Protein AF-A0A8H3FBT4-F1 (afdb_monomer)

Organism: NCBI:txid1940652

Sequence (248 aa):
MAAPALRNEEIRKLEQTCQRLVQLTTALQTLQISLIQSDPLPSWSSFQSQIKIVSQHIESLSNTLNSSNELLSRLAVFPLPGFPGRAQEGLLGQLLRKKVEPGVEDWIQEGLNAGNSMARLRSNDADVTGENLENLWDWAAGALQDELRRYLPTFGGNYTLEERKIGIQNVVTGLQRTLPDTMADSSDEDDESDDDEMKDDSRPKTVSKAAASTTKQESLQPSLPINAQLRYMVSGMFLPTVATGSSR

Solvent-accessible surface area (backbone atoms only — not comparable to full-atom values): 16292 Å² total; per-residue (Å²): 133,83,74,79,81,74,50,73,66,57,50,51,53,50,52,51,50,51,53,43,52,51,52,40,50,53,49,51,50,51,51,50,47,49,59,74,72,33,85,68,73,64,55,68,69,60,51,52,51,51,49,50,53,45,50,52,37,51,52,52,41,51,54,51,47,64,78,39,39,74,58,58,74,69,57,81,88,75,84,58,94,87,52,66,59,87,84,42,45,71,58,48,55,60,72,69,51,82,75,74,58,68,74,57,50,53,51,50,51,50,50,50,50,52,50,50,54,50,49,62,61,42,68,80,51,85,81,73,47,72,68,58,50,51,53,48,51,55,49,49,54,51,54,49,51,53,51,42,65,70,45,51,82,48,64,90,49,100,58,54,78,66,47,59,73,77,36,71,90,77,64,83,76,88,73,83,76,80,77,80,81,87,79,74,80,92,80,81,82,88,84,90,80,89,82,89,84,91,79,90,82,91,84,86,85,77,92,82,81,84,85,86,79,93,73,85,84,75,80,81,66,75,94,60,61,66,70,58,56,56,44,30,75,75,65,77,55,87,75,83,79,80,81,79,81,77,90,126

pLDDT: mean 72.54, std 21.03, range [26.53, 96.12]

Mean predicted aligned error: 18.94 Å

Foldseek 3Di:
DDDDPDDPVLVVLVVVLVVLVVQLVVLVVVLVCQQVVDVVRDDPVVNVVSVVSNVVSVVVSVVSCVVCVVVVVPDDDDDDPPDPCVVCVVVVCVVPDPDDDVVVVVVVVVVVVVVVVVVVVCVVVVPDDVVNVVVVVVVVVVVVVVVCVVCVVVVVDPDDPVCVVVPVVPDPPPDDDPDPPPPPDPDDDDDDDDDDDDDDDDDDDDDDDDDDDDDDDDDPDPPDDVVQVVCCVVPVDRDDPDDPDDDD

Radius of gyration: 32.22 Å; Cα contacts (8 Å, |Δi|>4): 45; chains: 1; bounding box: 77×83×87 Å

Secondary structure (DSSP, 8-state):
-PPP---HHHHHHHHHHHHHHHHHHHHHHHHHHHHHH-SS---HHHHHHHHHHHHHHHHHHHHHHHHHHHHHHH------TTS-TTTSHHHHHHHT--SPPHHHHHHHHHHHHHHHHHHHHHTT-TT--HHHHHHHHHHHHHHHHHHHHHHTTTTT-SS-HHHHHH-GGG-------------S--------------------------------------SS-HHHHHHHHHH-------------

Nearest PDB structures (foldseek):
  4h63-assembly1_H  TM=7.983E-01  e=4.994E-07  Schizosaccharomyces pombe 972h-
  5n9j-assembly1_U  TM=7.780E-01  e=6.252E-06  Schizosaccharomyces pombe
  5oqm-assembly1_b  TM=7.151E-01  e=4.559E-06  Saccharomyces cerevisiae S288C
  4v1o-assembly1_U  TM=5.915E-01  e=1.557E-06  Saccharomyces cerevisiae
  7uio-assembly1_Bh  TM=6.343E-01  e=5.173E-06  Saccharomyces cerevisiae S288C

Structure (mmCIF, N/CA/C/O backbone):
data_AF-A0A8H3FBT4-F1
#
_entry.id   AF-A0A8H3FBT4-F1
#
loop_
_atom_site.group_PDB
_atom_site.id
_atom_site.type_symbol
_atom_site.label_atom_id
_atom_site.label_alt_id
_atom_site.label_comp_id
_atom_site.label_asym_id
_atom_site.label_entity_id
_atom_site.label_seq_id
_atom_site.pdbx_PDB_ins_code
_atom_site.Cartn_x
_atom_site.Cartn_y
_atom_site.Cartn_z
_atom_site.occupancy
_atom_site.B_iso_or_equiv
_atom_site.auth_seq_id
_atom_site.auth_comp_id
_atom_site.auth_asym_id
_atom_site.auth_atom_id
_atom_site.pdbx_PDB_model_num
ATOM 1 N N . MET A 1 1 ? -14.872 -4.545 32.356 1.00 37.94 1 MET A N 1
ATOM 2 C CA . MET A 1 1 ? -13.796 -5.472 31.944 1.00 37.94 1 MET A CA 1
ATOM 3 C C . MET A 1 1 ? -12.619 -4.611 31.528 1.00 37.94 1 MET A C 1
ATOM 5 O O . MET A 1 1 ? -12.784 -3.796 30.632 1.00 37.94 1 MET A O 1
ATOM 9 N N . ALA A 1 2 ? -11.511 -4.665 32.267 1.00 39.28 2 ALA A N 1
ATOM 10 C CA . ALA A 1 2 ? -10.331 -3.854 31.978 1.00 39.28 2 ALA A CA 1
ATOM 11 C C . ALA A 1 2 ? -9.663 -4.382 30.702 1.00 39.28 2 ALA A C 1
ATOM 13 O O . ALA A 1 2 ? -9.447 -5.588 30.588 1.00 39.28 2 ALA A O 1
ATOM 14 N N . ALA A 1 3 ? -9.378 -3.501 29.740 1.00 54.59 3 ALA A N 1
ATOM 15 C CA . ALA A 1 3 ? -8.552 -3.866 28.596 1.00 54.59 3 ALA A CA 1
ATOM 16 C C . ALA A 1 3 ? -7.194 -4.385 29.097 1.00 54.59 3 ALA A C 1
ATOM 18 O O . ALA A 1 3 ? -6.670 -3.836 30.072 1.00 54.59 3 ALA A O 1
ATOM 19 N N . PRO A 1 4 ? -6.609 -5.415 28.459 1.00 57.00 4 PRO A N 1
ATOM 20 C CA . PRO A 1 4 ? -5.218 -5.755 28.717 1.00 57.00 4 PRO A CA 1
ATOM 21 C C . PRO A 1 4 ? -4.383 -4.498 28.465 1.00 57.00 4 PRO A C 1
ATOM 23 O O . PRO A 1 4 ? -4.529 -3.859 27.423 1.00 57.00 4 PRO A O 1
ATOM 26 N N . ALA A 1 5 ? -3.569 -4.102 29.445 1.00 66.12 5 ALA A N 1
ATOM 27 C CA . ALA A 1 5 ? -2.696 -2.945 29.310 1.00 66.12 5 ALA A CA 1
ATOM 28 C C . ALA A 1 5 ? -1.804 -3.164 28.080 1.00 66.12 5 ALA A C 1
ATOM 30 O O . ALA A 1 5 ? -0.975 -4.076 28.072 1.00 66.12 5 ALA A O 1
ATOM 31 N N . LEU A 1 6 ? -2.028 -2.377 27.023 1.00 75.25 6 LEU A N 1
ATOM 32 C CA . LEU A 1 6 ? -1.215 -2.442 25.815 1.00 75.25 6 LEU A CA 1
ATOM 33 C C . LEU A 1 6 ? 0.244 -2.209 26.196 1.00 75.25 6 LEU A C 1
ATOM 35 O O . LEU A 1 6 ? 0.565 -1.285 26.950 1.00 75.25 6 LEU A O 1
ATOM 39 N N . ARG A 1 7 ? 1.140 -3.041 25.670 1.00 85.12 7 ARG A N 1
ATOM 40 C CA . ARG A 1 7 ? 2.577 -2.839 25.881 1.00 85.12 7 ARG A CA 1
ATOM 41 C C . ARG A 1 7 ? 3.014 -1.569 25.147 1.00 85.12 7 ARG A C 1
ATOM 43 O O . ARG A 1 7 ? 2.482 -1.245 24.089 1.00 85.12 7 ARG A O 1
ATOM 50 N N . ASN A 1 8 ? 4.036 -0.880 25.656 1.00 86.88 8 ASN A N 1
ATOM 51 C CA . ASN A 1 8 ? 4.560 0.342 25.024 1.00 86.88 8 ASN A CA 1
ATOM 52 C C . ASN A 1 8 ? 4.934 0.144 23.542 1.00 86.88 8 ASN A C 1
ATOM 54 O O . ASN A 1 8 ? 4.746 1.041 22.726 1.00 86.88 8 ASN A O 1
ATOM 58 N N . GLU A 1 9 ? 5.424 -1.039 23.170 1.00 87.06 9 GLU A N 1
ATOM 59 C CA . GLU A 1 9 ? 5.725 -1.384 21.775 1.00 87.06 9 GLU A CA 1
ATOM 60 C C . GLU A 1 9 ? 4.472 -1.483 20.898 1.00 87.06 9 GLU A C 1
ATOM 62 O O . GLU A 1 9 ? 4.484 -1.060 19.746 1.00 87.06 9 GLU A O 1
ATOM 67 N N . GLU A 1 10 ? 3.378 -2.009 21.446 1.00 88.38 10 GLU A N 1
ATOM 68 C CA . GLU A 1 10 ? 2.098 -2.147 20.749 1.00 88.38 10 GLU A CA 1
ATOM 69 C C . GLU A 1 10 ? 1.484 -0.766 20.480 1.00 88.38 10 GLU A C 1
ATOM 71 O O . GLU A 1 10 ? 0.992 -0.505 19.383 1.00 88.38 10 GLU A O 1
ATOM 76 N N . ILE A 1 11 ? 1.615 0.152 21.442 1.00 90.19 11 ILE A N 1
ATOM 77 C CA . ILE A 1 11 ? 1.212 1.557 21.291 1.00 90.19 11 ILE A CA 1
ATOM 78 C C . ILE A 1 11 ? 2.038 2.243 20.196 1.00 90.19 11 ILE A C 1
ATOM 80 O O . ILE A 1 11 ? 1.475 2.927 19.345 1.00 90.19 11 ILE A O 1
ATOM 84 N N . ARG A 1 12 ? 3.360 2.023 20.162 1.00 91.00 12 ARG A N 1
ATOM 85 C CA . ARG A 1 12 ? 4.228 2.579 19.107 1.00 91.00 12 ARG A CA 1
ATOM 86 C C . ARG A 1 12 ? 3.845 2.079 17.717 1.00 91.00 12 ARG A C 1
ATOM 88 O O . ARG A 1 12 ? 3.820 2.875 16.784 1.00 91.00 12 ARG A O 1
ATOM 95 N N . LYS A 1 13 ? 3.528 0.788 17.573 1.00 90.88 13 LYS A N 1
ATOM 96 C CA . LYS A 1 13 ? 3.062 0.222 16.296 1.00 90.88 13 LYS A CA 1
ATOM 97 C C . LYS A 1 13 ? 1.740 0.855 15.854 1.00 90.88 13 LYS A C 1
ATOM 99 O O . LYS A 1 13 ? 1.605 1.207 14.687 1.00 90.88 13 LYS A O 1
ATOM 104 N N . LEU A 1 14 ? 0.793 1.049 16.775 1.00 89.81 14 LEU A N 1
ATOM 105 C CA . LEU A 1 14 ? -0.472 1.718 16.463 1.00 89.81 14 LEU A CA 1
ATOM 106 C C . LEU A 1 14 ? -0.244 3.173 16.029 1.00 89.81 14 LEU A C 1
ATOM 108 O O . LEU A 1 14 ? -0.735 3.584 14.982 1.00 89.81 14 LEU A O 1
ATOM 112 N N . GLU A 1 15 ? 0.568 3.923 16.770 1.00 92.31 15 GLU A N 1
ATOM 113 C CA . GLU A 1 15 ? 0.919 5.304 16.425 1.00 92.31 15 GLU A CA 1
ATOM 114 C C . GLU A 1 15 ? 1.593 5.390 15.047 1.00 92.31 15 GLU A C 1
ATOM 116 O O . GLU A 1 15 ? 1.250 6.239 14.226 1.00 92.31 15 GLU A O 1
ATOM 121 N N . GLN A 1 16 ? 2.478 4.443 14.729 1.00 93.75 16 GLN A N 1
ATOM 122 C CA . GLN A 1 16 ? 3.085 4.338 13.405 1.00 93.75 16 GLN A CA 1
ATOM 123 C C . GLN A 1 16 ? 2.031 4.131 12.303 1.00 93.75 16 GLN A C 1
ATOM 125 O O . GLN A 1 16 ? 2.127 4.759 11.246 1.00 93.75 16 GLN A O 1
ATOM 130 N N . THR A 1 17 ? 1.015 3.288 12.524 1.00 92.50 17 THR A N 1
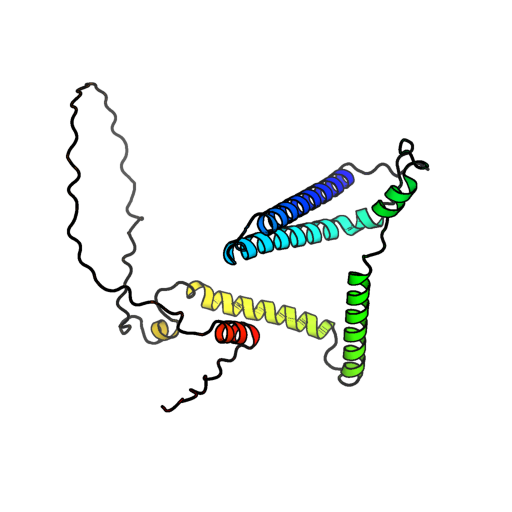ATOM 131 C CA . THR A 1 17 ? -0.084 3.124 11.552 1.00 92.50 17 THR A CA 1
ATOM 132 C C . THR A 1 17 ? -0.910 4.403 11.402 1.00 92.50 17 THR A C 1
ATOM 134 O O . THR A 1 17 ? -1.193 4.803 10.271 1.00 92.50 17 THR A O 1
ATOM 137 N N . CYS A 1 18 ? -1.208 5.103 12.503 1.00 92.31 18 CYS A N 1
ATOM 138 C CA . CYS A 1 18 ? -1.902 6.391 12.481 1.00 92.31 18 CYS A CA 1
ATOM 139 C C . CYS A 1 18 ? -1.128 7.430 11.662 1.00 92.31 18 CYS A C 1
ATOM 141 O O . CYS A 1 18 ? -1.697 8.069 10.779 1.00 92.31 18 CYS A O 1
ATOM 143 N N . GLN A 1 19 ? 0.181 7.552 11.883 1.00 94.69 19 GLN A N 1
ATOM 144 C CA . GLN A 1 19 ? 1.031 8.486 11.140 1.00 94.69 19 GLN A CA 1
ATOM 145 C C . GLN A 1 19 ? 1.046 8.194 9.635 1.00 94.69 19 GLN A C 1
ATOM 147 O O . GLN A 1 19 ? 0.997 9.125 8.830 1.00 94.69 19 GLN A O 1
ATOM 152 N N . ARG A 1 20 ? 1.069 6.917 9.230 1.00 93.94 20 ARG A N 1
ATOM 153 C CA . ARG A 1 20 ? 0.983 6.539 7.808 1.00 93.94 20 ARG A CA 1
ATOM 154 C C . ARG A 1 20 ? -0.383 6.859 7.201 1.00 93.94 20 ARG A C 1
ATOM 156 O O . ARG A 1 20 ? -0.434 7.352 6.076 1.00 93.94 20 ARG A O 1
ATOM 163 N N . LEU A 1 21 ? -1.470 6.652 7.943 1.00 94.38 21 LEU A N 1
ATOM 164 C CA . LEU A 1 21 ? -2.825 7.006 7.505 1.00 94.38 21 LEU A CA 1
ATOM 165 C C . LEU A 1 21 ? -2.974 8.525 7.328 1.00 94.38 21 LEU A C 1
ATOM 167 O O . LEU A 1 21 ? -3.522 8.981 6.322 1.00 94.38 21 LEU A O 1
ATOM 171 N N . VAL A 1 22 ? -2.420 9.315 8.251 1.00 95.94 22 VAL A N 1
ATOM 172 C CA . VAL A 1 22 ? -2.383 10.781 8.135 1.00 95.94 22 VAL A CA 1
ATOM 173 C C . VAL A 1 22 ? -1.612 11.207 6.884 1.00 95.94 22 VAL A C 1
ATOM 175 O O . VAL A 1 22 ? -2.121 12.013 6.113 1.00 95.94 22 VAL A O 1
ATOM 178 N N . GLN A 1 23 ? -0.437 10.626 6.624 1.00 94.25 23 GLN A N 1
ATOM 179 C CA . GLN A 1 23 ? 0.349 10.925 5.417 1.00 94.25 23 GLN A CA 1
ATOM 180 C C . GLN A 1 23 ? -0.424 10.625 4.125 1.00 94.25 23 GLN A C 1
ATOM 182 O O . GLN A 1 23 ? -0.467 11.470 3.231 1.00 94.25 23 GLN A O 1
ATOM 187 N N . LEU A 1 24 ? -1.082 9.463 4.045 1.00 95.44 24 LEU A N 1
ATOM 188 C CA . LEU A 1 24 ? -1.942 9.105 2.914 1.00 95.44 24 LEU A CA 1
ATOM 189 C C . LEU A 1 24 ? -3.077 10.124 2.735 1.00 95.44 24 LEU A C 1
ATOM 191 O O . LEU A 1 24 ? -3.337 10.578 1.623 1.00 95.44 24 LEU A O 1
ATOM 195 N N . THR A 1 25 ? -3.732 10.504 3.831 1.00 95.88 25 THR A N 1
ATOM 196 C CA . THR A 1 25 ? -4.845 11.462 3.804 1.00 95.88 25 THR A CA 1
ATOM 197 C C . THR A 1 25 ? -4.386 12.817 3.275 1.00 95.88 25 THR A C 1
ATOM 199 O O . THR A 1 25 ? -5.024 13.371 2.383 1.00 95.88 25 THR A O 1
ATOM 202 N N . THR A 1 26 ? -3.246 13.322 3.747 1.00 95.25 26 THR A N 1
ATOM 203 C CA . THR A 1 26 ? -2.662 14.580 3.258 1.00 95.25 26 THR A CA 1
ATOM 204 C C . THR A 1 26 ? -2.277 14.500 1.776 1.00 95.25 26 THR A C 1
ATOM 206 O O . THR A 1 26 ? -2.495 15.455 1.026 1.00 95.25 26 THR A O 1
ATOM 209 N N . ALA A 1 27 ? -1.742 13.362 1.320 1.00 94.06 27 ALA A N 1
ATOM 210 C CA . ALA A 1 27 ? -1.422 13.147 -0.092 1.00 94.06 27 ALA A CA 1
ATOM 211 C C . ALA A 1 27 ? -2.686 13.146 -0.974 1.00 94.06 27 ALA A C 1
ATOM 213 O O . ALA A 1 27 ? -2.712 13.804 -2.014 1.00 94.06 27 ALA A O 1
ATOM 214 N N . LEU A 1 28 ? -3.761 12.485 -0.532 1.00 94.88 28 LEU A N 1
ATOM 215 C CA . LEU A 1 28 ? -5.057 12.489 -1.221 1.00 94.88 28 LEU A CA 1
ATOM 216 C C . LEU A 1 28 ? -5.706 13.875 -1.238 1.00 94.88 28 LEU A C 1
ATOM 218 O O . LEU A 1 28 ? -6.245 14.279 -2.265 1.00 94.88 28 LEU A O 1
ATOM 222 N N . GLN A 1 29 ? -5.623 14.623 -0.138 1.00 94.38 29 GLN A N 1
ATOM 223 C CA . GLN A 1 29 ? -6.105 16.004 -0.085 1.00 94.38 29 GLN A CA 1
ATOM 224 C C . GLN A 1 29 ? -5.347 16.888 -1.072 1.00 94.38 29 GLN A C 1
ATOM 226 O O . GLN A 1 29 ? -5.959 17.672 -1.787 1.00 94.38 29 GLN A O 1
ATOM 231 N N . THR A 1 30 ? -4.027 16.731 -1.164 1.00 91.62 30 THR A N 1
ATOM 232 C CA . THR A 1 30 ? -3.207 17.492 -2.114 1.00 91.62 30 THR A CA 1
ATOM 233 C C . THR A 1 30 ? -3.583 17.155 -3.559 1.00 91.62 30 THR A C 1
ATOM 235 O O . THR A 1 30 ? -3.747 18.063 -4.372 1.00 91.62 30 THR A O 1
ATOM 238 N N . LEU A 1 31 ? -3.807 15.871 -3.864 1.00 90.44 31 LEU A N 1
ATOM 239 C CA . LEU A 1 31 ? -4.302 15.424 -5.169 1.00 90.44 31 LEU A CA 1
ATOM 240 C C . LEU A 1 31 ? -5.680 16.017 -5.492 1.00 90.44 31 LEU A C 1
ATOM 242 O O . LEU A 1 31 ? -5.903 16.528 -6.588 1.00 90.44 31 LEU A O 1
ATOM 246 N N . GLN A 1 32 ? -6.596 15.984 -4.526 1.00 92.62 32 GLN A N 1
ATOM 247 C CA . GLN A 1 32 ? -7.935 16.546 -4.670 1.00 92.62 32 GLN A CA 1
ATOM 248 C C . GLN A 1 32 ? -7.881 18.056 -4.922 1.00 92.62 32 GLN A C 1
ATOM 250 O O . GLN A 1 32 ? -8.538 18.552 -5.835 1.00 92.62 32 GLN A O 1
ATOM 255 N N . ILE A 1 33 ? -7.083 18.784 -4.139 1.00 90.81 33 ILE A N 1
ATOM 256 C CA . ILE A 1 33 ? -6.878 20.226 -4.293 1.00 90.81 33 ILE A CA 1
ATOM 257 C C . ILE A 1 33 ? -6.302 20.519 -5.680 1.00 90.81 33 ILE A C 1
ATOM 259 O O . ILE A 1 33 ? -6.839 21.369 -6.386 1.00 90.81 33 ILE A O 1
ATOM 263 N N . SER A 1 34 ? -5.281 19.770 -6.110 1.00 86.69 34 SER A N 1
ATOM 264 C CA . SER A 1 34 ? -4.693 19.911 -7.444 1.00 86.69 34 SER A CA 1
ATOM 265 C C . SER A 1 34 ? -5.724 19.692 -8.548 1.00 86.69 34 SER A C 1
ATOM 267 O O . SER A 1 34 ? -5.644 20.371 -9.564 1.00 86.69 34 SER A O 1
ATOM 269 N N . LEU A 1 35 ? -6.674 18.770 -8.376 1.00 88.94 35 LEU A N 1
ATOM 270 C CA . LEU A 1 35 ? -7.705 18.476 -9.372 1.00 88.94 35 LEU A CA 1
ATOM 271 C C . LEU A 1 35 ? -8.817 19.534 -9.410 1.00 88.94 35 LEU A C 1
ATOM 273 O O . LEU A 1 35 ? -9.304 19.862 -10.484 1.00 88.94 35 LEU A O 1
ATOM 277 N N . ILE A 1 36 ? -9.221 20.060 -8.251 1.00 88.56 36 ILE A N 1
ATOM 278 C CA . ILE A 1 36 ? -10.310 21.044 -8.145 1.00 88.56 36 ILE A CA 1
ATOM 279 C C . ILE A 1 36 ? -9.836 22.451 -8.526 1.00 88.56 36 ILE A C 1
ATOM 281 O O . ILE A 1 36 ? -10.607 23.226 -9.085 1.00 88.56 36 ILE A O 1
ATOM 285 N N . GLN A 1 37 ? -8.591 22.805 -8.198 1.00 85.12 37 GLN A N 1
ATOM 286 C CA . GLN A 1 37 ? -8.071 24.163 -8.392 1.00 85.12 37 GLN A CA 1
ATOM 287 C C . GLN A 1 37 ? -7.459 24.406 -9.774 1.00 85.12 37 GLN A C 1
ATOM 289 O O . GLN A 1 37 ? -7.253 25.564 -10.134 1.00 85.12 37 GLN A O 1
ATOM 294 N N . SER A 1 38 ? -7.132 23.359 -10.534 1.00 78.06 38 SER A N 1
ATOM 295 C CA . SER A 1 38 ? -6.549 23.530 -11.866 1.00 78.06 38 SER A CA 1
ATOM 296 C C . SER A 1 38 ? -7.638 23.604 -12.938 1.00 78.06 38 SER A C 1
ATOM 298 O O . SER A 1 38 ? -8.300 22.619 -13.257 1.00 78.06 38 SER A O 1
ATOM 300 N N . ASP A 1 39 ? -7.806 24.804 -13.495 1.00 73.75 39 ASP A N 1
ATOM 301 C CA . ASP A 1 39 ? -8.521 25.047 -14.747 1.00 73.75 39 ASP A CA 1
ATOM 302 C C . ASP A 1 39 ? -7.560 25.757 -15.723 1.00 73.75 39 ASP A C 1
ATOM 304 O O . ASP A 1 39 ? -7.216 26.922 -15.493 1.00 73.75 39 ASP A O 1
ATOM 308 N N . PRO A 1 40 ? -7.034 25.085 -16.767 1.00 79.31 40 PRO A N 1
ATOM 309 C CA . PRO A 1 40 ? -7.350 23.729 -17.224 1.00 79.31 40 PRO A CA 1
ATOM 310 C C . PRO A 1 40 ? -6.744 22.628 -16.336 1.00 79.31 40 PRO A C 1
ATOM 312 O O . PRO A 1 40 ? -5.889 22.901 -15.494 1.00 79.31 40 PRO A O 1
ATOM 315 N N . LEU A 1 41 ? -7.162 21.376 -16.577 1.00 81.00 41 LEU A N 1
ATOM 316 C CA 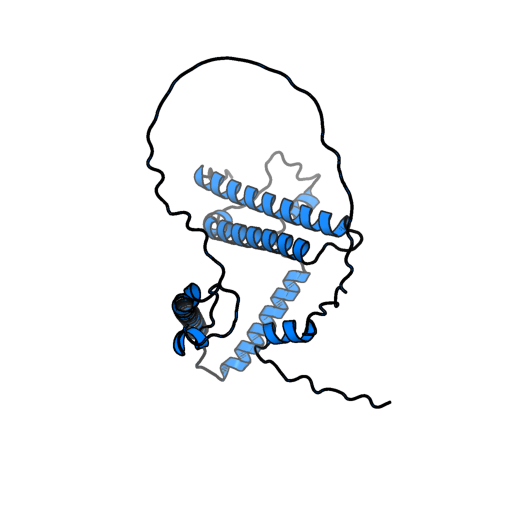. LEU A 1 41 ? -6.656 20.168 -15.907 1.00 81.00 41 LEU A CA 1
ATOM 317 C C . LEU A 1 41 ? -5.121 20.178 -15.751 1.00 81.00 41 LEU A C 1
ATOM 319 O O . LEU A 1 41 ? -4.409 20.660 -16.642 1.00 81.00 41 LEU A O 1
ATOM 323 N N . PRO A 1 42 ? -4.588 19.599 -14.658 1.00 81.12 42 PRO A N 1
ATOM 324 C CA . PRO A 1 42 ? -3.163 19.651 -14.383 1.00 81.12 42 PRO A CA 1
ATOM 325 C C . PRO A 1 42 ? -2.397 18.865 -15.450 1.00 81.12 42 PRO A C 1
ATOM 327 O O . PRO A 1 42 ? -2.916 17.931 -16.067 1.00 81.12 42 PRO A O 1
ATOM 330 N N . SER A 1 43 ? -1.129 19.220 -15.665 1.00 86.19 43 SER A N 1
ATOM 331 C CA . SER A 1 43 ? -0.287 18.482 -16.605 1.00 86.19 43 SER A CA 1
ATOM 332 C C . SER A 1 43 ? -0.202 17.003 -16.209 1.00 86.19 43 SER A C 1
ATOM 334 O O . SER A 1 43 ? -0.087 16.657 -15.030 1.00 86.19 43 SER A O 1
ATOM 336 N N . TRP A 1 44 ? -0.228 16.116 -17.209 1.00 88.88 44 TRP A N 1
ATOM 337 C CA . TRP A 1 44 ? -0.194 14.666 -16.992 1.00 88.88 44 TRP A CA 1
ATOM 338 C C . TRP A 1 44 ? 0.990 14.222 -16.120 1.00 88.88 44 TRP A C 1
ATOM 340 O O . TRP A 1 44 ? 0.839 13.371 -15.248 1.00 88.88 44 TRP A O 1
ATOM 350 N N . SER A 1 45 ? 2.159 14.842 -16.296 1.00 90.56 45 SER A N 1
ATOM 351 C CA . SER A 1 45 ? 3.350 14.559 -15.491 1.00 90.56 45 SER A CA 1
ATOM 352 C C . SER A 1 45 ? 3.163 14.899 -14.010 1.00 90.56 45 SER A C 1
ATOM 354 O O . SER A 1 45 ? 3.593 14.130 -13.149 1.00 90.56 45 SER A O 1
ATOM 356 N N . SER A 1 46 ? 2.496 16.016 -13.701 1.00 87.94 46 SER A N 1
ATOM 357 C CA . SER A 1 46 ? 2.180 16.406 -12.323 1.00 87.94 46 SER A CA 1
ATOM 358 C C . SER A 1 46 ? 1.211 15.410 -11.686 1.00 87.94 46 SER A C 1
ATOM 360 O O . SER A 1 46 ? 1.467 14.906 -10.594 1.00 87.94 46 SER A O 1
ATOM 362 N N . PHE A 1 47 ? 0.151 15.041 -12.408 1.00 89.38 47 PHE A N 1
ATOM 363 C CA . PHE A 1 47 ? -0.830 14.059 -11.948 1.00 89.38 47 PHE A CA 1
ATOM 364 C C . PHE A 1 47 ? -0.208 12.675 -11.709 1.00 89.38 47 PHE A C 1
ATOM 366 O O . PHE A 1 47 ? -0.396 12.078 -10.649 1.00 89.38 47 PHE A O 1
ATOM 373 N N . GLN A 1 48 ? 0.606 12.193 -12.651 1.00 92.38 48 GLN A N 1
ATOM 374 C CA . GLN A 1 48 ? 1.322 10.925 -12.522 1.00 92.38 48 GLN A CA 1
ATOM 375 C C . GLN A 1 48 ? 2.271 10.927 -11.316 1.00 92.38 48 GLN A C 1
ATOM 377 O O . GLN A 1 48 ? 2.349 9.931 -10.596 1.00 92.38 48 GLN A O 1
ATOM 382 N N . SER A 1 49 ? 2.977 12.036 -11.076 1.00 92.38 49 SER A N 1
ATOM 383 C CA . SER A 1 49 ? 3.844 12.189 -9.903 1.00 92.38 49 SER A CA 1
ATOM 384 C C . SER A 1 49 ? 3.046 12.088 -8.599 1.00 92.38 49 SER A C 1
ATOM 386 O O . SER A 1 49 ? 3.405 11.314 -7.711 1.00 92.38 49 SER A O 1
ATOM 388 N N . GLN A 1 50 ? 1.911 12.789 -8.509 1.00 91.56 50 GLN A N 1
ATOM 389 C CA . GLN A 1 50 ? 1.042 12.753 -7.330 1.00 91.56 50 GLN A CA 1
ATOM 390 C C . GLN A 1 50 ? 0.443 11.355 -7.093 1.00 91.56 50 GLN A C 1
ATOM 392 O O . GLN A 1 50 ? 0.466 10.868 -5.963 1.00 91.56 50 GLN A O 1
ATOM 397 N N . ILE A 1 51 ? -0.008 10.653 -8.140 1.00 93.38 51 ILE A N 1
ATOM 398 C CA . ILE A 1 51 ? -0.470 9.256 -8.025 1.00 93.38 51 ILE A CA 1
ATOM 399 C C . ILE A 1 51 ? 0.654 8.339 -7.553 1.00 93.38 51 ILE A C 1
ATOM 401 O O . ILE A 1 51 ? 0.428 7.481 -6.703 1.00 93.38 51 ILE A O 1
ATOM 405 N N . LYS A 1 52 ? 1.868 8.507 -8.084 1.00 94.44 52 LYS A N 1
ATOM 406 C CA . LYS A 1 52 ? 3.016 7.695 -7.673 1.00 94.44 52 LYS A CA 1
ATOM 407 C C . LYS A 1 52 ? 3.290 7.853 -6.177 1.00 94.44 52 LYS A C 1
ATOM 409 O O . LYS A 1 52 ? 3.520 6.853 -5.502 1.00 94.44 52 LYS A O 1
ATOM 414 N N . ILE A 1 53 ? 3.203 9.077 -5.656 1.00 93.94 53 ILE A N 1
ATOM 415 C CA . ILE A 1 53 ? 3.334 9.361 -4.220 1.00 93.94 53 ILE A CA 1
ATOM 416 C C . ILE A 1 53 ? 2.221 8.660 -3.427 1.00 93.94 53 ILE A C 1
ATOM 418 O O . ILE A 1 53 ? 2.502 7.974 -2.445 1.00 93.94 53 ILE A O 1
ATOM 422 N N . VAL A 1 54 ? 0.963 8.758 -3.870 1.00 94.38 54 VAL A N 1
ATOM 423 C CA . VAL A 1 54 ? -0.162 8.055 -3.224 1.00 94.38 54 VAL A CA 1
ATOM 424 C C . VAL A 1 54 ? 0.061 6.540 -3.220 1.00 94.38 54 VAL A C 1
ATOM 426 O O . VAL A 1 54 ? -0.100 5.905 -2.181 1.00 94.38 54 VAL A O 1
ATOM 429 N N . SER A 1 55 ? 0.501 5.961 -4.339 1.00 95.25 55 SER A N 1
ATOM 430 C CA . SER A 1 55 ? 0.810 4.532 -4.446 1.00 95.25 55 SER A CA 1
ATOM 431 C C . SER A 1 55 ? 1.895 4.104 -3.457 1.00 95.25 55 SER A C 1
ATOM 433 O O . SER A 1 55 ? 1.746 3.077 -2.802 1.00 95.25 55 SER A O 1
ATOM 435 N N . GLN A 1 56 ? 2.954 4.902 -3.294 1.00 95.62 56 GLN A N 1
ATOM 436 C CA . GLN A 1 56 ? 4.012 4.640 -2.312 1.00 95.62 56 GLN A CA 1
ATOM 437 C C . GLN A 1 56 ? 3.485 4.694 -0.872 1.00 95.62 56 GLN A C 1
ATOM 439 O O . GLN A 1 56 ? 3.873 3.878 -0.035 1.00 95.62 56 GLN A O 1
ATOM 444 N N . HIS A 1 57 ? 2.577 5.627 -0.566 1.00 94.88 57 HIS A N 1
ATOM 445 C CA . HIS A 1 57 ? 1.935 5.685 0.748 1.00 94.88 57 HIS A CA 1
ATOM 446 C C . HIS A 1 57 ? 1.016 4.485 1.002 1.00 94.88 57 HIS A C 1
ATOM 448 O O . HIS A 1 57 ? 1.034 3.955 2.113 1.00 94.88 57 HIS A O 1
ATOM 454 N N . ILE A 1 58 ? 0.263 4.025 -0.003 1.00 96.12 58 ILE A N 1
ATOM 455 C CA . ILE A 1 58 ? -0.564 2.810 0.091 1.00 96.12 58 ILE A CA 1
ATOM 456 C C . ILE A 1 58 ? 0.316 1.582 0.328 1.00 96.12 58 ILE A C 1
ATOM 458 O O . ILE A 1 58 ? 0.030 0.793 1.225 1.00 96.12 58 ILE A O 1
ATOM 462 N N . GLU A 1 59 ? 1.405 1.436 -0.426 1.00 95.75 59 GLU A N 1
ATOM 463 C CA . GLU A 1 59 ? 2.352 0.331 -0.263 1.00 95.75 59 GLU A CA 1
ATOM 464 C C . GLU A 1 59 ? 2.984 0.345 1.136 1.00 95.75 59 GLU A C 1
ATOM 466 O O . GLU A 1 59 ? 2.988 -0.665 1.842 1.00 95.75 59 GLU A O 1
ATOM 471 N N . SER A 1 60 ? 3.442 1.516 1.591 1.00 94.81 60 SER A N 1
ATOM 472 C CA . SER A 1 60 ? 3.992 1.681 2.936 1.00 94.81 60 SER A CA 1
ATOM 473 C C . SER A 1 60 ? 2.970 1.340 4.024 1.00 94.81 60 SER A C 1
ATOM 475 O O . SER A 1 60 ? 3.319 0.656 4.986 1.00 94.81 60 SER A O 1
ATOM 477 N N . LEU A 1 61 ? 1.715 1.775 3.869 1.00 95.31 61 LEU A N 1
ATOM 478 C CA . LEU A 1 61 ? 0.629 1.469 4.799 1.00 95.31 61 LEU A CA 1
ATOM 479 C C . LEU A 1 61 ? 0.291 -0.028 4.802 1.00 95.31 61 LEU A C 1
ATOM 481 O O . LEU A 1 61 ? 0.109 -0.607 5.868 1.00 95.31 61 LEU A O 1
ATOM 485 N N . SER A 1 62 ? 0.247 -0.669 3.635 1.00 95.44 62 SER A N 1
ATOM 486 C CA . SER A 1 62 ? 0.029 -2.114 3.518 1.00 95.44 62 SER A CA 1
ATOM 487 C C . SER A 1 62 ? 1.113 -2.891 4.269 1.00 95.44 62 SER A C 1
ATOM 489 O O . SER A 1 62 ? 0.814 -3.748 5.100 1.00 95.44 62 SER A O 1
ATOM 491 N N . ASN A 1 63 ? 2.380 -2.512 4.084 1.00 94.81 63 ASN A N 1
ATOM 492 C CA . ASN A 1 63 ? 3.507 -3.140 4.772 1.00 94.81 63 ASN A CA 1
ATOM 493 C C . ASN A 1 63 ? 3.445 -2.951 6.299 1.00 94.81 63 ASN A C 1
ATOM 495 O O . ASN A 1 63 ? 3.709 -3.899 7.047 1.00 94.81 63 ASN A O 1
ATOM 499 N N . THR A 1 64 ? 3.065 -1.765 6.793 1.00 93.75 64 THR A N 1
ATOM 500 C CA . THR A 1 64 ? 2.930 -1.532 8.243 1.00 93.75 64 THR A CA 1
ATOM 501 C C . THR A 1 64 ? 1.715 -2.237 8.845 1.00 93.75 64 THR A C 1
ATOM 503 O O . THR A 1 64 ? 1.815 -2.767 9.955 1.00 93.75 64 THR A O 1
ATOM 506 N N . LEU A 1 65 ? 0.590 -2.303 8.127 1.00 92.88 65 LEU A N 1
ATOM 507 C CA . LEU A 1 65 ? -0.597 -3.054 8.547 1.00 92.88 65 LEU A CA 1
ATOM 508 C C . LEU A 1 65 ? -0.318 -4.558 8.589 1.00 92.88 65 LEU A C 1
ATOM 510 O O . LEU A 1 65 ? -0.639 -5.201 9.585 1.00 92.88 65 LEU A O 1
ATOM 514 N N . ASN A 1 66 ? 0.358 -5.107 7.579 1.00 94.25 66 ASN A N 1
ATOM 515 C CA . ASN A 1 66 ? 0.766 -6.513 7.572 1.00 94.25 66 ASN A CA 1
ATOM 516 C C . ASN A 1 66 ? 1.727 -6.823 8.728 1.00 94.25 66 ASN A C 1
ATOM 518 O O . ASN A 1 66 ? 1.531 -7.797 9.451 1.00 94.25 66 ASN A O 1
ATOM 522 N N . SER A 1 67 ? 2.691 -5.937 8.994 1.00 91.81 67 SER A N 1
ATOM 523 C CA . SER A 1 67 ? 3.629 -6.078 10.121 1.00 91.81 67 SER A CA 1
ATOM 524 C C . SER A 1 67 ? 2.963 -5.979 11.505 1.00 91.81 67 SER A C 1
ATOM 526 O O . SER A 1 67 ? 3.537 -6.408 12.509 1.00 91.81 67 SER A O 1
ATOM 528 N N . SER A 1 68 ? 1.772 -5.375 11.592 1.00 90.38 68 SER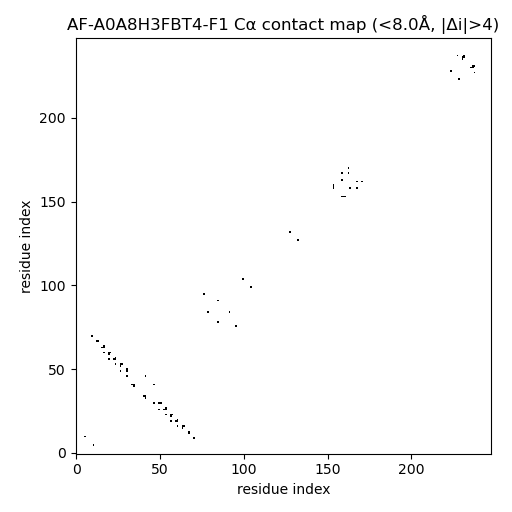 A N 1
ATOM 529 C CA . SER A 1 68 ? 1.007 -5.190 12.834 1.00 90.38 68 SER A CA 1
ATOM 530 C C . SER A 1 68 ? -0.280 -6.023 12.891 1.00 90.38 68 SER A C 1
ATOM 532 O O . SER A 1 68 ? -1.041 -5.899 13.851 1.00 90.38 68 SER A O 1
ATOM 534 N N . ASN A 1 69 ? -0.505 -6.917 11.923 1.00 91.81 69 ASN A N 1
ATOM 535 C CA . ASN A 1 69 ? -1.750 -7.672 11.774 1.00 91.81 69 ASN A CA 1
ATOM 536 C C . ASN A 1 69 ? -2.108 -8.499 13.023 1.00 91.81 69 ASN A C 1
ATOM 538 O O . ASN A 1 69 ? -3.251 -8.478 13.479 1.00 91.81 69 ASN A O 1
ATOM 542 N N . GLU A 1 70 ? -1.123 -9.159 13.637 1.00 89.81 70 GLU A N 1
ATOM 543 C CA . GLU A 1 70 ? -1.313 -9.939 14.869 1.00 89.81 70 GLU A CA 1
ATOM 544 C C . GLU A 1 70 ? -1.849 -9.074 16.027 1.00 89.81 70 GLU A C 1
ATOM 546 O O . GLU A 1 70 ? -2.745 -9.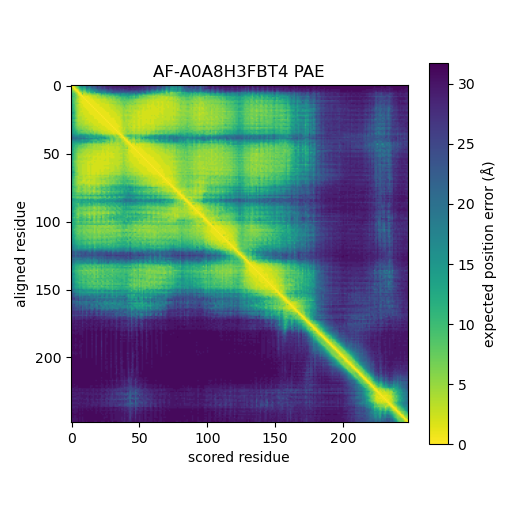468 16.772 1.00 89.81 70 GLU A O 1
ATOM 551 N N . LEU A 1 71 ? -1.342 -7.846 16.155 1.00 89.69 71 LEU A N 1
ATOM 552 C CA . LEU A 1 71 ? -1.800 -6.896 17.166 1.00 89.69 71 LEU A CA 1
ATOM 553 C C . LEU A 1 71 ? -3.219 -6.418 16.852 1.00 89.69 71 LEU A C 1
ATOM 555 O O . LEU A 1 71 ? -4.077 -6.422 17.737 1.00 89.69 71 LEU A O 1
ATOM 559 N N . LEU A 1 72 ? -3.462 -6.009 15.604 1.00 87.31 72 LEU A N 1
ATOM 560 C CA . LEU A 1 72 ? -4.734 -5.430 15.169 1.00 87.31 72 LEU A CA 1
ATOM 561 C C . LEU A 1 72 ? -5.883 -6.445 15.215 1.00 87.31 72 LEU A C 1
ATOM 563 O O . LEU A 1 72 ? -7.005 -6.076 15.555 1.00 87.31 72 LEU A O 1
ATOM 567 N N . SER A 1 73 ? -5.610 -7.719 14.932 1.00 88.25 73 SER A N 1
ATOM 568 C CA . SER A 1 73 ? -6.601 -8.800 15.017 1.00 88.25 73 SER A CA 1
ATOM 569 C C . SER A 1 73 ? -7.001 -9.127 16.459 1.00 88.25 73 SER A C 1
ATOM 571 O O . SER A 1 73 ? -8.167 -9.431 16.717 1.00 88.25 73 SER A O 1
ATOM 573 N N . ARG A 1 74 ? -6.075 -9.005 17.420 1.00 89.12 74 ARG A N 1
ATOM 574 C CA . ARG A 1 74 ? -6.358 -9.190 18.855 1.00 89.12 74 ARG A CA 1
ATOM 575 C C . ARG A 1 74 ? -7.071 -7.989 19.484 1.00 89.12 74 ARG A C 1
ATOM 577 O O . ARG A 1 74 ? -7.744 -8.134 20.506 1.00 89.12 74 ARG A O 1
ATOM 584 N N . LEU A 1 75 ? -6.893 -6.794 18.925 1.00 85.94 75 LEU A N 1
ATOM 585 C CA . LEU A 1 75 ? -7.402 -5.557 19.505 1.00 85.94 75 LEU A CA 1
ATOM 586 C C . LEU A 1 75 ? -8.913 -5.401 19.261 1.00 85.94 75 LEU A C 1
ATOM 588 O O . LEU A 1 75 ? -9.373 -5.184 18.142 1.00 85.94 75 LEU A O 1
ATOM 592 N N . ALA A 1 76 ? -9.699 -5.448 20.335 1.00 83.81 76 ALA A N 1
ATOM 593 C CA . ALA A 1 76 ? -11.106 -5.068 20.301 1.00 83.81 76 ALA A CA 1
ATOM 594 C C . ALA A 1 76 ? -11.249 -3.564 20.574 1.00 83.81 76 ALA A C 1
ATOM 596 O O . ALA A 1 76 ? -10.824 -3.075 21.620 1.00 83.81 76 ALA A O 1
ATOM 597 N N . VAL A 1 77 ? -11.863 -2.834 19.643 1.00 84.38 77 VAL A N 1
ATOM 598 C CA . VAL A 1 77 ? -12.113 -1.392 19.778 1.00 84.38 77 VAL A CA 1
ATOM 599 C C . VAL A 1 77 ? -13.487 -1.171 20.408 1.00 84.38 77 VAL A C 1
ATOM 601 O O . VAL A 1 77 ? -14.490 -1.678 19.909 1.00 84.38 77 VAL A O 1
ATOM 604 N N . PHE A 1 78 ? -13.532 -0.401 21.493 1.00 83.50 78 PHE A N 1
ATOM 605 C CA . PHE A 1 78 ? -14.757 0.028 22.167 1.00 83.50 78 PHE A CA 1
ATOM 606 C C . PHE A 1 78 ? -14.660 1.521 22.523 1.00 83.50 78 PHE A C 1
ATOM 608 O O . PHE A 1 78 ? -13.555 2.021 22.755 1.00 83.50 78 PHE A O 1
ATOM 615 N N . PRO A 1 79 ? -15.786 2.259 22.553 1.00 86.50 79 PRO A N 1
ATOM 616 C CA . PRO A 1 79 ? -15.775 3.665 22.939 1.00 86.50 79 PRO A CA 1
ATOM 617 C C . PRO A 1 79 ? -15.357 3.830 24.405 1.00 86.50 79 PRO A C 1
ATOM 619 O O . PRO A 1 79 ? -15.656 2.993 25.259 1.00 86.50 79 PRO A O 1
ATOM 622 N N . LEU A 1 80 ? -14.683 4.940 24.708 1.00 86.06 80 LEU A N 1
ATOM 623 C CA . LEU A 1 80 ? -14.307 5.286 26.077 1.00 86.06 80 LEU A CA 1
ATOM 624 C C . LEU A 1 80 ? -15.555 5.565 26.940 1.00 86.06 80 LEU A C 1
ATOM 626 O O . LEU A 1 80 ? -16.545 6.080 26.418 1.00 86.06 80 LEU A O 1
ATOM 630 N N . PRO A 1 81 ? -15.505 5.341 28.268 1.00 83.19 81 PRO A N 1
ATOM 631 C CA . PRO A 1 81 ? -16.630 5.627 29.168 1.00 83.19 81 PRO A CA 1
ATOM 632 C C . PRO A 1 81 ? -17.093 7.094 29.176 1.00 83.19 81 PRO A C 1
ATOM 634 O O . PRO A 1 81 ? -18.226 7.373 29.548 1.00 83.19 81 PRO A O 1
ATOM 637 N N . GLY A 1 82 ? -16.224 8.031 28.780 1.00 85.94 82 GLY A N 1
ATOM 638 C CA . GLY A 1 82 ? -16.546 9.457 28.652 1.00 85.94 82 GLY A CA 1
ATOM 639 C C . GLY A 1 82 ? -17.139 9.864 27.298 1.00 85.94 82 GLY A C 1
ATOM 640 O O . GLY A 1 82 ? -17.438 11.039 27.101 1.00 85.94 82 GLY A O 1
ATOM 641 N N . PHE A 1 83 ? -17.287 8.936 26.349 1.00 84.56 83 PHE A N 1
ATOM 642 C CA . PHE A 1 83 ? -17.872 9.230 25.042 1.00 84.56 83 PHE A CA 1
ATOM 643 C C . PHE A 1 83 ? -19.403 9.388 25.157 1.00 84.56 83 PHE A C 1
ATOM 645 O O . PHE A 1 83 ? -20.045 8.551 25.800 1.00 84.56 83 PHE A O 1
ATOM 652 N N . PRO A 1 84 ? -20.029 10.410 24.534 1.00 85.00 84 PRO A N 1
ATOM 653 C CA . PRO A 1 84 ? -21.473 10.647 24.612 1.00 85.00 84 PRO A CA 1
ATOM 654 C C . PRO A 1 84 ? -22.267 9.628 23.770 1.00 85.00 84 PRO A C 1
ATOM 656 O O . PRO A 1 84 ? -22.841 9.951 22.729 1.00 85.00 84 PRO A O 1
ATOM 659 N N . GLY A 1 85 ? -22.329 8.381 24.246 1.00 76.75 85 GLY A N 1
ATOM 660 C CA . GLY A 1 85 ? -22.857 7.236 23.498 1.00 76.75 85 GLY A CA 1
ATOM 661 C C . GLY A 1 85 ? -24.308 7.384 23.033 1.00 76.75 85 GLY A C 1
ATOM 662 O O . GLY A 1 85 ? -24.625 6.941 21.940 1.00 76.75 85 GLY A O 1
ATOM 663 N N . ARG A 1 86 ? -25.175 8.058 23.806 1.00 76.50 86 ARG A N 1
ATOM 664 C CA . ARG A 1 86 ? -26.586 8.274 23.423 1.00 76.50 86 ARG A CA 1
ATOM 665 C C . ARG A 1 86 ? -26.810 9.428 22.445 1.00 76.50 86 ARG A C 1
ATOM 667 O O . ARG A 1 86 ? -27.811 9.428 21.744 1.00 76.50 86 ARG A O 1
ATOM 674 N N . ALA A 1 87 ? -25.925 10.424 22.420 1.00 82.75 87 ALA A N 1
ATOM 675 C CA . ALA A 1 87 ? -26.087 11.590 21.547 1.00 82.75 87 ALA A CA 1
ATOM 676 C C . ALA A 1 87 ? -25.489 11.353 20.153 1.00 82.75 87 ALA A C 1
ATOM 678 O O . ALA A 1 87 ? -25.951 11.928 19.173 1.00 82.75 87 ALA A O 1
ATOM 679 N N . GLN A 1 88 ? -24.454 10.513 20.070 1.00 84.75 88 GLN A N 1
ATOM 680 C CA . GLN A 1 88 ? -23.665 10.293 18.856 1.00 84.75 88 GLN A CA 1
ATOM 681 C C . GLN A 1 88 ? -23.608 8.812 18.453 1.00 84.75 88 GLN A C 1
ATOM 683 O O . GLN A 1 88 ? -22.649 8.373 17.821 1.00 84.75 88 GLN A O 1
ATOM 688 N N . GLU A 1 89 ? -24.643 8.037 18.785 1.00 84.44 89 GLU A N 1
ATOM 689 C CA . GLU A 1 89 ? -24.718 6.609 18.445 1.00 84.44 89 GLU A CA 1
ATOM 690 C C . GLU A 1 89 ? -24.599 6.372 16.931 1.00 84.44 89 GLU A C 1
ATOM 692 O O . GLU A 1 89 ? -23.854 5.497 16.493 1.00 84.44 89 GLU A O 1
ATOM 697 N N . GLY A 1 90 ? -25.255 7.209 16.118 1.00 83.56 90 GLY A N 1
ATOM 698 C CA . GLY A 1 90 ? -25.184 7.116 14.657 1.00 83.56 90 GLY A CA 1
ATOM 699 C C . GLY A 1 90 ? -23.770 7.330 14.103 1.00 83.56 90 GLY A C 1
ATOM 700 O O . GLY A 1 90 ? -23.336 6.589 13.224 1.00 83.56 90 GLY A O 1
ATOM 701 N N . LEU A 1 91 ? -23.022 8.292 14.656 1.00 86.94 91 LEU A N 1
ATOM 702 C CA . LEU A 1 91 ? -21.626 8.542 14.282 1.00 86.94 91 LEU A CA 1
ATOM 703 C C . LEU A 1 91 ? -20.723 7.379 14.708 1.00 86.94 91 LEU A C 1
ATOM 705 O O . LEU A 1 91 ? -19.866 6.947 13.942 1.00 86.94 91 LEU A O 1
ATOM 709 N N . LEU A 1 92 ? -20.937 6.841 15.911 1.00 85.75 92 LEU A N 1
ATOM 710 C CA . LEU A 1 92 ? -20.194 5.685 16.410 1.00 85.75 92 LEU A CA 1
ATOM 711 C C . LEU A 1 92 ? -20.400 4.459 15.512 1.00 85.75 92 LEU A C 1
ATOM 713 O O . LEU A 1 92 ? -19.435 3.770 15.178 1.00 85.75 92 LEU A O 1
ATOM 717 N N . GLY A 1 93 ? -21.643 4.225 15.088 1.00 85.00 93 GLY A N 1
ATOM 718 C CA . GLY A 1 93 ? -21.986 3.163 14.149 1.00 85.00 93 GLY A CA 1
ATOM 719 C C . GLY A 1 93 ? -21.284 3.318 12.801 1.00 85.00 93 GLY A C 1
ATOM 720 O O . GLY A 1 93 ? -20.868 2.316 12.229 1.00 85.00 93 GLY A O 1
ATOM 721 N N . GLN A 1 94 ? -21.099 4.550 12.316 1.00 85.44 94 GLN A N 1
ATOM 722 C CA . GLN A 1 94 ? -20.354 4.825 11.083 1.00 85.44 94 GLN A CA 1
ATOM 723 C C . GLN A 1 94 ? -18.840 4.644 11.258 1.00 85.44 94 GLN A C 1
ATOM 725 O O . GLN A 1 94 ? -18.214 3.997 10.425 1.00 85.44 94 GLN A O 1
ATOM 730 N N . LEU A 1 95 ? -18.252 5.156 12.344 1.00 84.88 95 LEU A N 1
ATOM 731 C CA . LEU A 1 95 ? -16.804 5.088 12.592 1.00 84.88 95 LEU A CA 1
ATOM 732 C C . LEU A 1 95 ? -16.307 3.668 12.882 1.00 84.88 95 LEU A C 1
ATOM 734 O O . LEU A 1 95 ? -15.227 3.287 12.441 1.00 84.88 95 LEU A O 1
ATOM 738 N N . LEU A 1 96 ? -17.080 2.881 13.635 1.00 85.19 96 LEU A N 1
ATOM 739 C CA . LEU A 1 96 ? -16.726 1.500 13.983 1.00 85.19 96 LEU A CA 1
ATOM 740 C C . LEU A 1 96 ? -17.254 0.475 12.973 1.00 85.19 96 LEU A C 1
ATOM 742 O O . LEU A 1 96 ? -17.124 -0.736 13.188 1.00 85.19 96 LEU A O 1
ATOM 746 N N . ARG A 1 97 ? -17.854 0.927 11.867 1.00 86.62 97 ARG A N 1
ATOM 747 C CA . ARG A 1 97 ? -18.325 0.036 10.812 1.00 86.62 97 ARG A CA 1
ATOM 748 C C . ARG A 1 97 ? -17.131 -0.674 10.175 1.00 86.62 97 ARG A C 1
ATOM 750 O O . ARG A 1 97 ? -16.295 -0.061 9.531 1.00 86.62 97 ARG A O 1
ATOM 757 N N . LYS A 1 98 ? -17.113 -2.004 10.284 1.00 85.50 98 LYS A N 1
ATOM 758 C CA . LYS A 1 98 ? -16.147 -2.873 9.584 1.00 85.50 98 LYS A CA 1
ATOM 759 C C . LYS A 1 98 ? -16.624 -3.330 8.205 1.00 85.50 98 LYS A C 1
ATOM 761 O O . LYS A 1 98 ? -15.873 -3.958 7.469 1.00 85.50 98 LYS A O 1
ATOM 766 N N . LYS A 1 99 ? -17.894 -3.079 7.873 1.00 86.12 99 LYS A N 1
ATOM 767 C CA . LYS A 1 99 ? -18.471 -3.484 6.592 1.00 86.12 99 LYS A CA 1
ATOM 768 C C . LYS A 1 99 ? -17.954 -2.564 5.495 1.00 86.12 99 LYS A C 1
ATOM 770 O O . LYS A 1 99 ? -18.237 -1.367 5.541 1.00 86.12 99 LYS A O 1
ATOM 775 N N . VAL A 1 100 ? -17.280 -3.167 4.524 1.00 84.69 100 VAL A N 1
ATOM 776 C CA . VAL A 1 100 ? -16.756 -2.542 3.310 1.00 84.69 100 VAL A CA 1
ATOM 777 C C . VAL A 1 100 ? -17.859 -1.763 2.568 1.00 84.69 100 VAL A C 1
ATOM 779 O O . VAL A 1 100 ? -19.062 -2.001 2.754 1.00 84.69 100 VAL A O 1
ATOM 782 N N . GLU A 1 101 ? -17.454 -0.773 1.776 1.00 87.31 101 GLU A N 1
ATOM 783 C CA . GLU A 1 101 ? -18.356 -0.017 0.906 1.00 87.31 101 GLU A CA 1
ATOM 784 C C . GLU A 1 101 ? -19.033 -0.937 -0.125 1.00 87.31 101 GLU A C 1
ATOM 786 O O . GLU A 1 101 ? -18.384 -1.847 -0.647 1.00 87.31 101 GLU A O 1
ATOM 791 N N . PRO A 1 102 ? -20.320 -0.711 -0.452 1.00 85.44 102 PRO A N 1
ATOM 792 C CA . PRO A 1 102 ? -21.078 -1.606 -1.323 1.00 85.44 102 PRO A CA 1
ATOM 793 C C . PRO A 1 102 ? -20.453 -1.748 -2.717 1.00 85.44 102 PRO A C 1
ATOM 795 O O . PRO A 1 102 ? -20.387 -2.856 -3.224 1.00 85.44 102 PRO A O 1
ATOM 798 N N . GLY A 1 103 ? -19.899 -0.676 -3.297 1.00 88.88 103 GLY A N 1
ATOM 799 C CA . GLY A 1 103 ? -19.243 -0.768 -4.609 1.00 88.88 103 GLY A CA 1
ATOM 800 C C . GLY A 1 103 ? -17.979 -1.636 -4.611 1.00 88.88 103 GLY A C 1
ATOM 801 O O . GLY A 1 103 ? -17.673 -2.279 -5.608 1.00 88.88 103 GLY A O 1
ATOM 802 N N . VAL A 1 104 ? -17.257 -1.697 -3.488 1.00 90.88 104 VAL A N 1
ATOM 803 C CA . VAL A 1 104 ? -16.089 -2.580 -3.351 1.00 90.88 104 VAL A CA 1
ATOM 804 C C . VAL A 1 104 ? -16.538 -4.022 -3.109 1.00 90.88 104 VAL A C 1
ATOM 806 O O . VAL A 1 104 ? -15.904 -4.939 -3.616 1.00 90.88 104 VAL A O 1
ATOM 809 N N . GLU A 1 105 ? -17.645 -4.236 -2.391 1.00 90.94 105 GLU A N 1
ATOM 810 C CA . GLU A 1 105 ? -18.250 -5.567 -2.251 1.00 90.94 105 GLU A CA 1
ATOM 811 C C . GLU A 1 105 ? -18.661 -6.133 -3.615 1.00 90.94 105 GLU A C 1
ATOM 813 O O . GLU A 1 105 ? -18.320 -7.272 -3.918 1.00 90.94 105 GLU A O 1
ATOM 818 N N . ASP A 1 106 ? -19.305 -5.334 -4.467 1.00 94.81 106 ASP A N 1
ATOM 819 C CA . ASP A 1 106 ? -19.691 -5.760 -5.817 1.00 94.81 106 ASP A CA 1
ATOM 820 C C . ASP A 1 106 ? -18.465 -6.191 -6.642 1.00 94.81 106 ASP A C 1
ATOM 822 O O . ASP A 1 106 ? -18.486 -7.244 -7.280 1.00 94.81 106 ASP A O 1
ATOM 826 N N . TRP A 1 107 ? -17.360 -5.438 -6.566 1.00 93.38 107 TRP A N 1
ATOM 827 C CA . TRP A 1 107 ? -16.097 -5.801 -7.222 1.00 93.38 107 TRP A CA 1
ATOM 828 C C . TRP A 1 107 ? -15.454 -7.060 -6.637 1.00 93.38 107 TRP A C 1
ATOM 830 O O . TRP A 1 107 ? -14.882 -7.859 -7.379 1.00 93.38 107 TRP A O 1
ATOM 840 N N . ILE A 1 108 ? -15.552 -7.272 -5.322 1.00 94.19 108 ILE A N 1
ATOM 841 C CA . ILE A 1 108 ? -15.091 -8.510 -4.682 1.00 94.19 108 ILE A CA 1
ATOM 842 C C . ILE A 1 108 ? -15.922 -9.692 -5.187 1.00 94.19 108 ILE A C 1
ATOM 844 O O . ILE A 1 108 ? -15.354 -10.712 -5.574 1.00 94.19 108 ILE A O 1
ATOM 848 N N . GLN A 1 109 ? -17.248 -9.560 -5.236 1.00 93.06 109 GLN A N 1
ATOM 849 C CA . GLN A 1 109 ? -18.139 -10.605 -5.742 1.00 93.06 109 GLN A CA 1
ATOM 850 C C . GLN A 1 109 ? -17.876 -10.903 -7.223 1.00 93.06 109 GLN A C 1
ATOM 852 O O . GLN A 1 109 ? -17.806 -12.069 -7.616 1.00 93.06 109 GLN A O 1
ATOM 857 N N . GLU A 1 110 ? -17.673 -9.874 -8.045 1.00 93.75 110 GLU A N 1
ATOM 858 C CA . GLU A 1 110 ? -17.288 -10.032 -9.448 1.00 93.75 110 GLU A CA 1
ATOM 859 C C . GLU A 1 110 ? -15.939 -10.751 -9.584 1.00 93.75 110 GLU A C 1
ATOM 861 O O . GLU A 1 110 ? -15.834 -11.719 -10.339 1.00 93.75 110 GLU A O 1
ATOM 866 N N . GLY A 1 111 ? -14.938 -10.362 -8.788 1.00 91.62 111 GLY A N 1
ATOM 867 C CA . GLY A 1 111 ? -13.632 -11.019 -8.742 1.00 91.62 111 GLY A CA 1
ATOM 868 C C . GLY A 1 111 ? -13.714 -12.488 -8.317 1.00 91.62 111 GLY A C 1
ATOM 869 O O . GLY A 1 111 ? -13.085 -13.348 -8.935 1.00 91.62 111 GLY A O 1
ATOM 870 N N . LEU A 1 112 ? -14.540 -12.808 -7.318 1.00 90.56 112 LEU A N 1
ATOM 871 C CA . LEU A 1 112 ? -14.786 -14.185 -6.882 1.00 90.56 112 LEU A CA 1
ATOM 872 C C . LEU A 1 112 ? -15.504 -15.003 -7.961 1.00 90.56 112 LEU A C 1
ATOM 874 O O . LEU A 1 112 ? -15.150 -16.158 -8.196 1.00 90.56 112 LEU A O 1
ATOM 878 N N . ASN A 1 113 ? -16.480 -14.421 -8.658 1.00 91.25 113 ASN A N 1
ATOM 879 C CA . ASN A 1 113 ? -17.186 -15.084 -9.755 1.00 91.25 113 ASN A CA 1
ATOM 880 C C . ASN A 1 113 ? -16.267 -15.322 -10.966 1.00 91.25 113 ASN A C 1
ATOM 882 O O . ASN A 1 113 ? -16.291 -16.407 -11.559 1.00 91.25 113 ASN A O 1
ATOM 886 N N . ALA A 1 114 ? -15.412 -14.355 -11.303 1.00 89.44 114 ALA A N 1
ATOM 887 C CA . ALA A 1 114 ? -14.379 -14.495 -12.326 1.00 89.44 114 ALA A CA 1
ATOM 888 C C . ALA A 1 114 ? -13.350 -15.577 -11.945 1.00 89.44 114 ALA A C 1
ATOM 890 O O . ALA A 1 114 ? -13.046 -16.459 -12.749 1.00 89.44 114 ALA A O 1
ATOM 891 N N . GLY A 1 115 ? -12.885 -15.585 -10.693 1.00 83.88 115 GLY A N 1
ATOM 892 C CA . GLY A 1 115 ? -11.989 -16.620 -10.172 1.00 83.88 115 GLY A CA 1
ATOM 893 C C . GLY A 1 115 ? -12.620 -18.014 -10.202 1.00 83.88 115 GLY A C 1
ATOM 894 O O . GLY A 1 115 ? -12.014 -18.959 -10.699 1.00 83.88 115 GLY A O 1
ATOM 895 N N . ASN A 1 116 ? -13.872 -18.143 -9.759 1.00 84.38 116 ASN A N 1
ATOM 896 C CA . ASN A 1 116 ? -14.599 -19.413 -9.746 1.00 84.38 116 ASN A CA 1
ATOM 897 C C . ASN A 1 116 ? -14.906 -19.935 -11.154 1.00 84.38 116 ASN A C 1
ATOM 899 O O . ASN A 1 116 ? -14.827 -21.139 -11.394 1.00 84.38 116 ASN A O 1
ATOM 903 N N . SER A 1 117 ? -15.256 -19.058 -12.097 1.00 83.38 117 SER A N 1
ATOM 904 C CA . SER A 1 117 ? -15.467 -19.449 -13.497 1.00 83.38 117 SER A CA 1
ATOM 905 C C . SER A 1 117 ? -14.163 -19.898 -14.160 1.00 83.38 117 SER A C 1
ATOM 907 O O . SER A 1 117 ? -14.152 -20.930 -14.835 1.00 83.38 117 SER A O 1
ATOM 909 N N . MET A 1 118 ? -13.048 -19.213 -13.886 1.00 77.00 118 MET A N 1
ATOM 910 C CA . MET A 1 118 ? -11.722 -19.631 -14.341 1.00 77.00 118 MET A CA 1
ATOM 911 C C . MET A 1 118 ? -11.275 -20.949 -13.695 1.00 77.00 118 MET A C 1
ATOM 913 O O . MET A 1 118 ? -10.756 -21.817 -14.392 1.00 77.00 118 MET A O 1
ATOM 917 N N . ALA A 1 119 ? -11.523 -21.144 -12.399 1.00 72.75 119 ALA A N 1
ATOM 918 C CA . ALA A 1 119 ? -11.214 -22.387 -11.695 1.00 72.75 119 ALA A CA 1
ATOM 919 C C . ALA A 1 119 ? -12.027 -23.572 -12.241 1.00 72.75 119 ALA A C 1
ATOM 921 O O . ALA A 1 119 ? -11.476 -24.651 -12.451 1.00 72.75 119 ALA A O 1
ATOM 922 N N . ARG A 1 120 ? -13.315 -23.368 -12.550 1.00 70.81 120 ARG A N 1
ATOM 923 C CA . ARG A 1 120 ? -14.171 -24.382 -13.195 1.00 70.81 120 ARG A CA 1
ATOM 924 C C . ARG A 1 120 ? -13.691 -24.745 -14.600 1.00 70.81 120 ARG A C 1
ATOM 926 O O . ARG A 1 120 ? -13.751 -25.911 -14.969 1.00 70.81 120 ARG A O 1
ATOM 933 N N . LEU A 1 121 ? -13.189 -23.775 -15.365 1.00 69.19 121 LEU A N 1
ATOM 934 C CA . LEU A 1 121 ? -12.599 -24.030 -16.681 1.00 69.19 121 LEU A CA 1
ATOM 935 C C . LEU A 1 121 ? -11.257 -24.777 -16.567 1.00 69.19 121 LEU A C 1
ATOM 937 O O . LEU A 1 121 ? -11.028 -25.740 -17.295 1.00 69.19 121 LEU A O 1
ATOM 941 N N . ARG A 1 122 ? -10.412 -24.377 -15.606 1.00 64.62 122 ARG A N 1
ATOM 942 C CA . ARG A 1 122 ? -9.116 -25.005 -15.286 1.00 64.62 122 ARG A CA 1
ATOM 943 C C . ARG A 1 122 ? -9.228 -26.378 -14.625 1.00 64.62 122 ARG A C 1
ATOM 945 O O . ARG A 1 122 ? -8.257 -27.115 -14.624 1.00 64.62 122 ARG A O 1
ATOM 952 N N . SER A 1 123 ? -10.395 -26.757 -14.105 1.00 58.38 123 SER A N 1
ATOM 953 C CA . SER A 1 123 ? -10.624 -28.087 -13.515 1.00 58.38 123 SER A CA 1
ATOM 954 C C . SER A 1 123 ? -10.370 -29.230 -14.511 1.00 58.38 123 SER A C 1
ATOM 956 O O . SER A 1 123 ? -10.137 -30.359 -14.094 1.00 58.38 123 SER A O 1
ATOM 958 N N . ASN A 1 124 ? -10.406 -28.938 -15.817 1.00 59.06 124 ASN A N 1
ATOM 959 C CA . ASN A 1 124 ? -10.087 -29.889 -16.882 1.00 59.06 124 ASN A CA 1
ATOM 960 C C . ASN A 1 124 ? -8.588 -29.932 -17.248 1.00 59.06 124 ASN A C 1
ATOM 962 O O . ASN A 1 124 ? -8.182 -30.847 -17.955 1.00 59.06 124 ASN A O 1
ATOM 966 N N . ASP A 1 125 ? -7.782 -28.977 -16.772 1.00 59.12 125 ASP A N 1
ATOM 967 C CA . ASP A 1 125 ? -6.358 -28.802 -17.089 1.00 59.12 125 ASP A CA 1
ATOM 968 C C . ASP A 1 125 ? -5.557 -28.873 -15.773 1.00 59.12 125 ASP A C 1
ATOM 970 O O . ASP A 1 125 ? -5.216 -27.871 -15.145 1.00 59.12 125 ASP A O 1
ATOM 974 N N . ALA A 1 126 ? -5.339 -30.098 -15.290 1.00 58.31 126 ALA A N 1
ATOM 975 C CA . ALA A 1 126 ? -4.853 -30.400 -13.938 1.00 58.31 126 ALA A CA 1
ATOM 976 C C . ALA A 1 126 ? -3.394 -29.975 -13.639 1.00 58.31 126 ALA A C 1
ATOM 978 O O . ALA A 1 126 ? -2.904 -30.241 -12.544 1.00 58.31 126 ALA A O 1
ATOM 979 N N . ASP A 1 127 ? -2.698 -29.329 -14.579 1.00 58.84 127 ASP A N 1
ATOM 980 C CA . ASP A 1 127 ? -1.236 -29.168 -14.540 1.00 58.84 127 ASP A CA 1
ATOM 981 C C . ASP A 1 127 ? -0.756 -27.770 -14.086 1.00 58.84 127 ASP A C 1
ATOM 983 O O . ASP A 1 127 ? 0.410 -27.569 -13.740 1.00 58.84 127 ASP A O 1
ATOM 987 N N . VAL A 1 128 ? -1.654 -26.776 -14.012 1.00 62.72 128 VAL A N 1
ATOM 988 C CA . VAL A 1 128 ? -1.314 -25.420 -13.528 1.00 62.72 128 VAL A CA 1
ATOM 989 C C . VAL A 1 128 ? -2.013 -25.138 -12.201 1.00 62.72 128 VAL A C 1
ATOM 991 O O . VAL A 1 128 ? -2.968 -24.357 -12.120 1.00 62.72 128 VAL A O 1
ATOM 994 N N . THR A 1 129 ? -1.532 -25.797 -11.148 1.00 69.25 129 THR A N 1
ATOM 995 C CA . THR A 1 129 ? -1.877 -25.469 -9.759 1.00 69.25 129 THR A CA 1
ATOM 996 C C . THR A 1 129 ? -1.336 -24.081 -9.383 1.00 69.25 129 THR A C 1
ATOM 998 O O . THR A 1 129 ? -0.391 -23.581 -9.996 1.00 69.25 129 THR A O 1
ATOM 1001 N N . GLY A 1 130 ? -1.943 -23.431 -8.381 1.00 70.62 130 GLY A N 1
ATOM 1002 C CA . GLY A 1 130 ? -1.514 -22.102 -7.915 1.00 70.62 130 GLY A CA 1
ATOM 1003 C C . GLY A 1 130 ? -0.047 -22.066 -7.473 1.00 70.62 130 GLY A C 1
ATOM 1004 O O . GLY A 1 130 ? 0.674 -21.143 -7.831 1.00 70.62 130 GLY A O 1
ATOM 1005 N N . GLU A 1 131 ? 0.421 -23.129 -6.818 1.00 74.56 131 GLU A N 1
ATOM 1006 C CA . GLU A 1 131 ? 1.815 -23.285 -6.381 1.00 74.56 131 GLU A CA 1
ATOM 1007 C C . GLU A 1 131 ? 2.796 -23.348 -7.567 1.00 74.56 131 GLU A C 1
ATOM 1009 O O . GLU A 1 131 ? 3.873 -22.760 -7.522 1.00 74.56 131 GLU A O 1
ATOM 1014 N N . ASN A 1 132 ? 2.420 -24.012 -8.670 1.00 82.31 132 ASN A N 1
ATOM 1015 C CA . ASN A 1 132 ? 3.247 -24.057 -9.880 1.00 82.31 132 ASN A CA 1
ATOM 1016 C C . ASN A 1 132 ? 3.346 -22.670 -10.547 1.00 82.31 132 ASN A C 1
ATOM 1018 O O . ASN A 1 132 ? 4.384 -22.310 -11.099 1.00 82.31 132 ASN A O 1
ATOM 1022 N N . LEU A 1 133 ? 2.281 -21.863 -10.460 1.00 84.69 133 LEU A N 1
ATOM 1023 C CA . LEU A 1 133 ? 2.270 -20.496 -10.980 1.00 84.69 133 LEU A CA 1
ATOM 1024 C C . LEU A 1 133 ? 3.128 -19.546 -10.132 1.00 84.69 133 LEU A C 1
ATOM 1026 O O . LEU A 1 133 ? 3.847 -18.730 -10.700 1.00 84.69 133 LEU A O 1
ATOM 1030 N N . GLU A 1 134 ? 3.081 -19.650 -8.805 1.00 87.81 134 GLU A N 1
ATOM 1031 C CA . GLU A 1 134 ? 3.951 -18.871 -7.909 1.00 87.81 134 GLU A CA 1
ATOM 1032 C C . GLU A 1 134 ? 5.428 -19.198 -8.156 1.00 87.81 134 GLU A C 1
ATOM 1034 O O . GLU A 1 134 ? 6.218 -18.292 -8.420 1.00 87.81 134 GLU A O 1
ATOM 1039 N N . ASN A 1 135 ? 5.774 -20.488 -8.232 1.00 90.00 135 ASN A N 1
ATOM 1040 C CA . ASN A 1 135 ? 7.126 -20.929 -8.587 1.00 90.00 135 ASN A CA 1
ATOM 1041 C C . ASN A 1 135 ? 7.575 -20.397 -9.961 1.00 90.00 135 ASN A C 1
ATOM 1043 O O . ASN A 1 135 ? 8.738 -20.027 -10.142 1.00 90.00 135 ASN A O 1
ATOM 1047 N N . LEU A 1 136 ? 6.660 -20.341 -10.937 1.00 91.81 136 LEU A N 1
ATOM 1048 C CA . LEU A 1 136 ? 6.936 -19.769 -12.254 1.00 91.81 136 LEU A CA 1
ATOM 1049 C C . LEU A 1 136 ? 7.221 -18.263 -12.174 1.00 91.81 136 LEU A C 1
ATOM 1051 O O . LEU A 1 136 ? 8.150 -17.793 -12.831 1.00 91.81 136 LEU A O 1
ATOM 1055 N N . TRP A 1 137 ? 6.446 -17.507 -11.392 1.00 91.75 137 TRP A N 1
ATOM 1056 C CA . TRP A 1 137 ? 6.664 -16.069 -11.213 1.00 91.75 137 TRP A CA 1
ATOM 1057 C C . TRP A 1 137 ? 7.967 -15.768 -10.471 1.00 91.75 137 TRP A C 1
ATOM 1059 O O . TRP A 1 137 ? 8.691 -14.859 -10.884 1.00 91.75 137 TRP A O 1
ATOM 1069 N N . ASP A 1 138 ? 8.310 -16.560 -9.457 1.00 94.50 138 ASP A N 1
ATOM 1070 C CA . ASP A 1 138 ? 9.582 -16.440 -8.738 1.00 94.50 138 ASP A CA 1
ATOM 1071 C C . ASP A 1 138 ? 10.774 -16.719 -9.661 1.00 94.50 138 ASP A C 1
ATOM 1073 O O . ASP A 1 138 ? 11.741 -15.948 -9.702 1.00 94.50 138 ASP A O 1
ATOM 1077 N N . TRP A 1 139 ? 10.686 -17.776 -10.478 1.00 94.75 139 TRP A N 1
ATOM 1078 C CA . TRP A 1 139 ? 11.690 -18.054 -11.504 1.00 94.75 139 TRP A CA 1
ATOM 1079 C C . TRP A 1 139 ? 11.784 -16.920 -12.534 1.00 94.75 139 TRP A C 1
ATOM 1081 O O . TRP A 1 139 ? 12.887 -16.475 -12.859 1.00 94.75 139 TRP A O 1
ATOM 1091 N N . ALA A 1 140 ? 10.647 -16.422 -13.029 1.00 94.75 140 ALA A N 1
ATOM 1092 C CA . ALA A 1 140 ? 10.605 -15.366 -14.038 1.00 94.75 140 ALA A CA 1
ATOM 1093 C C . ALA A 1 140 ? 11.220 -14.057 -13.522 1.00 94.75 140 ALA A C 1
ATOM 1095 O O . ALA A 1 140 ? 11.956 -13.393 -14.257 1.00 94.75 140 ALA A O 1
ATOM 1096 N N . ALA A 1 141 ? 10.974 -13.707 -12.256 1.00 93.00 141 ALA A N 1
ATOM 1097 C CA . ALA A 1 141 ? 11.592 -12.555 -11.609 1.00 93.00 141 ALA A CA 1
ATOM 1098 C C . ALA A 1 141 ? 13.123 -12.698 -11.542 1.00 93.00 141 ALA A C 1
ATOM 1100 O O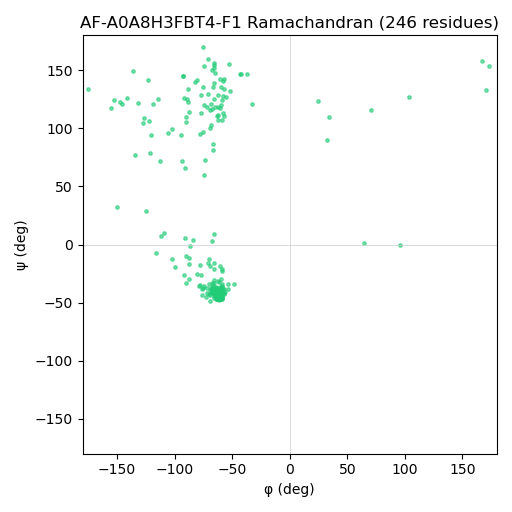 . ALA A 1 141 ? 13.842 -11.754 -11.883 1.00 93.00 141 ALA A O 1
ATOM 1101 N N . GLY A 1 142 ? 13.628 -13.882 -11.175 1.00 93.56 142 GLY A N 1
ATOM 1102 C CA . GLY A 1 142 ? 15.065 -14.174 -11.155 1.00 93.56 142 GLY A CA 1
ATOM 1103 C C . GLY A 1 142 ? 15.706 -14.126 -12.545 1.00 93.56 142 GLY A C 1
ATOM 1104 O O . GLY A 1 142 ? 16.716 -13.448 -12.738 1.00 93.56 142 GLY A O 1
ATOM 1105 N N . ALA A 1 143 ? 15.082 -14.767 -13.536 1.00 92.88 143 ALA A N 1
ATOM 1106 C CA . ALA A 1 143 ? 15.555 -14.768 -14.921 1.00 92.88 143 ALA A CA 1
ATOM 1107 C C . ALA A 1 143 ? 15.609 -13.348 -15.510 1.00 92.88 1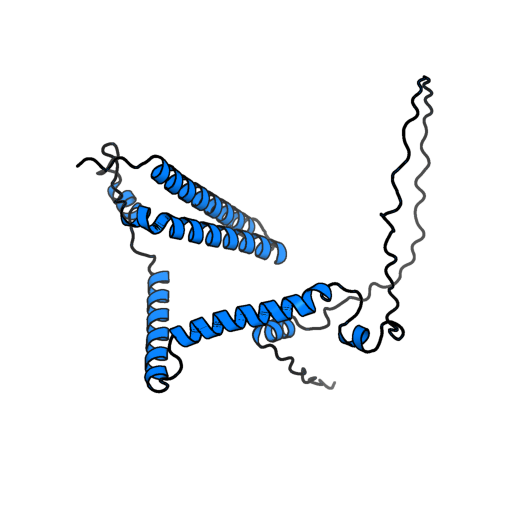43 ALA A C 1
ATOM 1109 O O . ALA A 1 143 ? 16.601 -12.964 -16.136 1.00 92.88 143 ALA A O 1
ATOM 1110 N N . LEU A 1 144 ? 14.578 -12.535 -15.256 1.00 92.25 144 LEU A N 1
ATOM 1111 C CA . LEU A 1 144 ? 14.558 -11.132 -15.661 1.00 92.25 144 LEU A CA 1
ATOM 1112 C C . LEU A 1 144 ? 15.660 -10.331 -14.965 1.00 92.25 144 LEU A C 1
ATOM 1114 O O . LEU A 1 144 ? 16.304 -9.502 -15.607 1.00 92.25 144 LEU A O 1
ATOM 1118 N N . GLN A 1 145 ? 15.894 -10.562 -13.672 1.00 91.19 145 GLN A N 1
ATOM 1119 C CA . GLN A 1 145 ? 16.947 -9.869 -12.937 1.00 91.19 145 GLN A CA 1
ATOM 1120 C C . GLN A 1 145 ? 18.340 -10.205 -13.484 1.00 91.19 145 GLN A C 1
ATOM 1122 O O . GLN A 1 145 ? 19.193 -9.317 -13.551 1.00 91.19 145 GLN A O 1
ATOM 1127 N N . ASP A 1 146 ? 18.573 -11.444 -13.912 1.00 91.75 146 ASP A N 1
ATOM 1128 C CA . ASP A 1 146 ? 19.842 -11.853 -14.511 1.00 91.75 146 ASP A CA 1
ATOM 1129 C C . ASP A 1 146 ? 20.066 -11.224 -15.888 1.00 91.75 146 ASP A C 1
ATOM 1131 O O . ASP A 1 146 ? 21.153 -10.701 -16.148 1.00 91.75 146 ASP A O 1
ATOM 1135 N N . GLU A 1 147 ? 19.045 -11.189 -16.749 1.00 87.56 147 GLU A N 1
ATOM 1136 C CA . GLU A 1 147 ? 19.135 -10.455 -18.017 1.00 87.56 147 GLU A CA 1
ATOM 1137 C C . GLU A 1 147 ? 19.311 -8.953 -17.777 1.00 87.56 147 GLU A C 1
ATOM 1139 O O . GLU A 1 147 ? 20.158 -8.310 -18.405 1.00 87.56 147 GLU A O 1
ATOM 1144 N N . LEU A 1 148 ? 18.590 -8.389 -16.803 1.00 87.56 148 LEU A N 1
ATOM 1145 C CA . LEU A 1 148 ? 18.759 -6.994 -16.429 1.00 87.56 148 LEU A CA 1
ATOM 1146 C C . LEU A 1 148 ? 20.197 -6.743 -15.978 1.00 87.56 148 LEU A C 1
ATOM 1148 O O . LEU A 1 148 ? 20.811 -5.825 -16.492 1.00 87.56 148 LEU A O 1
ATOM 1152 N N . ARG A 1 149 ? 20.805 -7.569 -15.119 1.00 85.00 149 ARG A N 1
ATOM 1153 C CA . ARG A 1 149 ? 22.218 -7.399 -14.719 1.00 85.00 149 ARG A CA 1
ATOM 1154 C C . ARG A 1 149 ? 23.187 -7.442 -15.901 1.00 85.00 149 ARG A C 1
ATOM 1156 O O . ARG A 1 149 ? 24.169 -6.701 -15.891 1.00 85.00 149 ARG A O 1
ATOM 1163 N N . ARG A 1 150 ? 22.924 -8.268 -16.919 1.00 84.50 150 ARG A N 1
ATOM 1164 C CA . ARG A 1 150 ? 23.760 -8.336 -18.132 1.00 84.50 150 ARG A CA 1
ATOM 1165 C C . ARG A 1 150 ? 23.671 -7.057 -18.958 1.00 84.50 150 ARG A C 1
ATOM 1167 O O . ARG A 1 150 ? 24.687 -6.590 -19.473 1.00 84.50 150 ARG A O 1
ATOM 1174 N N . TYR A 1 151 ? 22.474 -6.491 -19.083 1.00 79.50 151 TYR A N 1
ATOM 1175 C CA . TYR A 1 151 ? 22.222 -5.364 -19.980 1.00 79.50 151 TYR A CA 1
ATOM 1176 C C . TYR A 1 151 ? 22.194 -3.995 -19.288 1.00 79.50 151 TYR A C 1
ATOM 1178 O O . TYR A 1 151 ? 22.417 -2.991 -19.960 1.00 79.50 151 TYR A O 1
ATOM 1186 N N . LEU A 1 152 ? 22.007 -3.921 -17.968 1.00 80.88 152 LEU A N 1
ATOM 1187 C CA . LEU A 1 152 ? 21.920 -2.680 -17.184 1.00 80.88 152 LEU A CA 1
ATOM 1188 C C . LEU A 1 152 ? 23.148 -1.771 -17.355 1.00 80.88 152 LEU A C 1
ATOM 1190 O O . LEU A 1 152 ? 22.937 -0.580 -17.553 1.00 80.88 152 LEU A O 1
ATOM 1194 N N . PRO A 1 153 ? 24.402 -2.274 -17.402 1.00 76.19 153 PRO A N 1
ATOM 1195 C CA . PRO A 1 153 ? 25.566 -1.429 -17.695 1.00 76.19 153 PRO A CA 1
ATOM 1196 C C . PRO A 1 153 ? 25.571 -0.847 -19.116 1.00 76.19 153 PRO A C 1
ATOM 1198 O O . PRO A 1 153 ? 26.347 0.056 -19.414 1.00 76.19 153 PRO A O 1
ATOM 1201 N N . THR A 1 154 ? 24.752 -1.398 -20.014 1.00 73.06 154 THR A N 1
ATOM 1202 C CA . THR A 1 154 ? 24.616 -0.926 -21.397 1.00 73.06 154 THR A CA 1
ATOM 1203 C C . THR A 1 154 ? 23.491 0.105 -21.529 1.00 73.06 154 THR A C 1
ATOM 1205 O O . THR A 1 154 ? 23.547 0.969 -22.404 1.00 73.06 154 THR A O 1
ATOM 1208 N N . PHE A 1 155 ? 22.486 0.066 -20.649 1.00 70.12 155 PHE A N 1
ATOM 1209 C CA . PHE A 1 155 ? 21.432 1.077 -20.612 1.00 70.12 155 PHE A CA 1
ATOM 1210 C C . PHE A 1 155 ? 22.015 2.428 -20.167 1.00 70.12 155 PHE A C 1
ATOM 1212 O O . PHE A 1 155 ? 22.523 2.568 -19.061 1.00 70.12 155 PHE A O 1
ATOM 1219 N N . GLY A 1 156 ? 21.952 3.427 -21.053 1.00 70.62 156 GLY A N 1
ATOM 1220 C CA . GLY A 1 156 ? 22.549 4.753 -20.841 1.00 70.62 156 GLY A CA 1
ATOM 1221 C C . GLY A 1 156 ? 23.943 4.937 -21.454 1.00 70.62 156 GLY A C 1
ATOM 1222 O O . GLY A 1 156 ? 24.499 6.029 -21.361 1.00 70.62 156 GLY A O 1
ATOM 1223 N N . GLY A 1 157 ? 24.498 3.906 -22.103 1.00 70.69 157 GLY A N 1
ATOM 1224 C CA . GLY A 1 157 ? 25.706 4.027 -22.919 1.00 70.69 157 GLY A CA 1
ATOM 1225 C C . GLY A 1 157 ? 25.440 4.719 -24.261 1.00 70.69 157 GLY A C 1
ATOM 1226 O O . GLY A 1 157 ? 24.339 4.656 -24.799 1.00 70.69 157 GLY A O 1
ATOM 1227 N N . ASN A 1 158 ? 26.472 5.353 -24.826 1.00 71.56 158 ASN A N 1
ATOM 1228 C CA . ASN A 1 158 ? 26.385 6.048 -26.121 1.00 71.56 158 ASN A CA 1
ATOM 1229 C C . ASN A 1 158 ? 26.242 5.096 -27.324 1.00 71.56 158 ASN A C 1
ATOM 1231 O O . ASN A 1 158 ? 25.956 5.556 -28.423 1.00 71.56 158 ASN A O 1
ATOM 1235 N N . TYR A 1 159 ? 26.472 3.796 -27.123 1.00 68.06 159 TYR A N 1
ATOM 1236 C CA . TYR A 1 159 ? 26.509 2.788 -28.179 1.00 68.06 159 TYR A CA 1
ATOM 1237 C C . TYR A 1 159 ? 25.502 1.682 -27.905 1.00 68.06 159 TYR A C 1
ATOM 1239 O O . TYR A 1 159 ? 25.347 1.228 -26.766 1.00 68.06 159 TYR A O 1
ATOM 1247 N N . THR A 1 160 ? 24.858 1.209 -28.965 1.00 75.00 160 THR A N 1
ATOM 1248 C CA . THR A 1 160 ? 23.964 0.058 -28.889 1.00 75.00 160 THR A CA 1
ATOM 1249 C C . THR A 1 160 ? 24.748 -1.243 -28.672 1.00 75.00 160 THR A C 1
ATOM 1251 O O . THR A 1 160 ? 25.948 -1.358 -28.943 1.00 75.00 160 THR A O 1
ATOM 1254 N N . LEU A 1 161 ? 24.053 -2.271 -28.179 1.00 69.25 161 LEU A N 1
ATOM 1255 C CA . LEU A 1 161 ? 24.615 -3.611 -27.974 1.00 69.25 161 LEU A CA 1
ATOM 1256 C C . LEU A 1 161 ? 25.145 -4.255 -29.261 1.00 69.25 161 LEU A C 1
ATOM 1258 O O . LEU A 1 161 ? 26.071 -5.062 -29.202 1.00 69.25 161 LEU A O 1
ATOM 1262 N N . GLU A 1 162 ? 24.552 -3.919 -30.402 1.00 72.69 162 GLU A N 1
ATOM 1263 C CA . GLU A 1 162 ? 24.943 -4.432 -31.714 1.00 72.69 162 GLU A CA 1
ATOM 1264 C C . GLU A 1 162 ? 26.223 -3.748 -32.213 1.00 72.69 162 GLU A C 1
ATOM 1266 O O . GLU A 1 162 ? 27.180 -4.418 -32.599 1.00 72.69 162 GLU A O 1
ATOM 1271 N N . GLU A 1 163 ? 26.314 -2.428 -32.055 1.00 72.44 163 GLU A N 1
ATOM 1272 C CA . GLU A 1 163 ? 27.499 -1.635 -32.403 1.00 72.44 163 GLU A CA 1
ATOM 1273 C C . GLU A 1 163 ? 28.730 -2.010 -31.567 1.00 72.44 163 GLU A C 1
ATOM 1275 O O . GLU A 1 163 ? 29.842 -2.103 -32.091 1.00 72.44 163 GLU A O 1
ATOM 1280 N N . ARG A 1 164 ? 28.553 -2.320 -30.275 1.00 68.50 164 ARG A N 1
ATOM 1281 C CA . ARG A 1 164 ? 29.663 -2.794 -29.431 1.00 68.50 164 ARG A CA 1
ATOM 1282 C C . ARG A 1 164 ? 30.197 -4.159 -29.879 1.00 68.50 164 ARG A C 1
ATOM 1284 O O . ARG A 1 164 ? 31.394 -4.403 -29.747 1.00 68.50 164 ARG A O 1
ATOM 1291 N N . LYS A 1 165 ? 29.335 -5.039 -30.400 1.00 72.06 165 LYS A N 1
ATOM 1292 C CA . LYS A 1 165 ? 29.731 -6.366 -30.906 1.00 72.06 165 LYS A CA 1
ATOM 1293 C C . LYS A 1 165 ? 30.455 -6.280 -32.249 1.00 72.06 165 LYS A C 1
ATOM 1295 O O . LYS A 1 165 ? 31.380 -7.052 -32.476 1.00 72.06 165 LYS A O 1
ATOM 1300 N N . ILE A 1 166 ? 30.049 -5.346 -33.109 1.00 72.69 166 ILE A N 1
ATOM 1301 C CA . ILE A 1 166 ? 30.663 -5.097 -34.427 1.00 72.69 166 ILE A CA 1
ATOM 1302 C C . ILE A 1 166 ? 31.978 -4.303 -34.290 1.00 72.69 166 ILE A C 1
ATOM 1304 O O . ILE A 1 166 ? 32.830 -4.336 -35.176 1.00 72.69 166 ILE A O 1
ATOM 1308 N N . GLY A 1 167 ? 32.183 -3.664 -33.136 1.00 71.00 167 GLY A N 1
ATOM 1309 C CA . GLY A 1 167 ? 33.374 -2.901 -32.801 1.00 71.00 167 GLY A CA 1
ATOM 1310 C C . GLY A 1 167 ? 33.100 -1.405 -32.897 1.00 71.00 167 GLY A C 1
ATOM 1311 O O . GLY A 1 167 ? 32.681 -0.886 -33.928 1.00 71.00 167 GLY A O 1
ATOM 1312 N N . ILE A 1 168 ? 33.408 -0.693 -31.811 1.00 66.00 168 ILE A N 1
ATOM 1313 C CA . ILE A 1 168 ? 33.155 0.751 -31.641 1.00 66.00 168 ILE A CA 1
ATOM 1314 C C . ILE A 1 168 ? 33.889 1.593 -32.708 1.00 66.00 168 ILE A C 1
ATOM 1316 O O . ILE A 1 168 ? 33.521 2.730 -32.976 1.00 66.00 168 ILE A O 1
ATOM 1320 N N . GLN A 1 169 ? 34.906 1.019 -33.358 1.00 66.88 169 GLN A N 1
ATOM 1321 C CA . GLN A 1 169 ? 35.731 1.681 -34.370 1.00 66.88 169 GLN A CA 1
ATOM 1322 C C . GLN A 1 169 ? 34.990 1.980 -35.683 1.00 66.88 169 GLN A C 1
ATOM 1324 O O . GLN A 1 169 ? 35.450 2.830 -36.437 1.00 66.88 169 GLN A O 1
ATOM 1329 N N . ASN A 1 170 ? 33.855 1.325 -35.957 1.00 64.19 170 ASN A N 1
ATOM 1330 C CA . ASN A 1 170 ? 33.124 1.478 -37.222 1.00 64.19 170 ASN A CA 1
ATOM 1331 C C . ASN A 1 170 ? 31.792 2.242 -37.077 1.00 64.19 170 ASN A C 1
ATOM 1333 O O . ASN A 1 170 ? 30.982 2.259 -38.003 1.00 64.19 170 ASN A O 1
ATOM 1337 N N . VAL A 1 171 ? 31.537 2.845 -35.910 1.00 60.84 171 VAL A N 1
ATOM 1338 C CA . VAL A 1 171 ? 30.266 3.515 -35.605 1.00 60.84 171 VAL A CA 1
ATOM 1339 C C . VAL A 1 171 ? 30.309 4.971 -36.081 1.00 60.84 171 VAL A C 1
ATOM 1341 O O . VAL A 1 171 ? 31.062 5.791 -35.564 1.00 60.84 171 VAL A O 1
ATOM 1344 N N . VAL A 1 172 ? 29.476 5.297 -37.075 1.00 58.69 172 VAL A N 1
ATOM 1345 C CA . VAL A 1 172 ? 29.420 6.604 -37.773 1.00 58.69 172 VAL A CA 1
ATOM 1346 C C . VAL A 1 172 ? 28.556 7.642 -37.025 1.00 58.69 172 VAL A C 1
ATOM 1348 O O . VAL A 1 172 ? 28.357 8.762 -37.492 1.00 58.69 172 VAL A O 1
ATOM 1351 N N . THR A 1 173 ? 28.026 7.320 -35.841 1.00 59.78 173 THR A N 1
ATOM 1352 C CA . THR A 1 173 ? 27.181 8.253 -35.079 1.00 59.78 173 THR A CA 1
ATOM 1353 C C . THR A 1 173 ? 28.043 9.298 -34.363 1.00 59.78 173 THR A C 1
ATOM 1355 O O . THR A 1 173 ? 28.577 9.077 -33.276 1.00 59.78 173 THR A O 1
ATOM 1358 N N . GLY A 1 174 ? 28.204 10.454 -35.004 1.00 54.38 174 GLY A N 1
ATOM 1359 C CA . GLY A 1 174 ? 29.083 11.549 -34.592 1.00 54.38 174 GLY A CA 1
ATOM 1360 C C . GLY A 1 174 ? 28.617 12.390 -33.397 1.00 54.38 174 GLY A C 1
ATOM 1361 O O . GLY A 1 174 ? 28.499 13.603 -33.532 1.00 54.38 174 GLY A O 1
ATOM 1362 N N . LEU A 1 175 ? 28.419 11.796 -32.217 1.00 55.88 175 LEU A N 1
ATOM 1363 C CA . LEU A 1 175 ? 28.418 12.545 -30.949 1.00 55.88 175 LEU A CA 1
ATOM 1364 C C . LEU A 1 175 ? 29.248 11.815 -29.882 1.00 55.88 175 LEU A C 1
ATOM 1366 O O . LEU A 1 175 ? 28.730 11.195 -28.955 1.00 55.88 175 LEU A O 1
ATOM 1370 N N . GLN A 1 176 ? 30.571 11.935 -30.002 1.00 55.66 176 GLN A N 1
ATOM 1371 C CA . GLN A 1 176 ? 31.507 11.683 -28.905 1.00 55.66 176 GLN A CA 1
ATOM 1372 C C . GLN A 1 176 ? 31.303 12.797 -27.863 1.00 55.66 176 GLN A C 1
ATOM 1374 O O . GLN A 1 176 ? 31.732 13.930 -28.076 1.00 55.66 176 GLN A O 1
ATOM 1379 N N . ARG A 1 177 ? 30.611 12.527 -26.748 1.00 56.53 177 ARG A N 1
ATOM 1380 C CA . ARG A 1 177 ? 30.624 13.459 -25.608 1.00 56.53 177 ARG A CA 1
ATOM 1381 C C . ARG A 1 177 ? 32.026 13.409 -25.002 1.00 56.53 177 ARG A C 1
ATOM 1383 O O . ARG A 1 177 ? 32.423 12.365 -24.496 1.00 56.53 177 ARG A O 1
ATOM 1390 N N . THR A 1 178 ? 32.763 14.515 -25.051 1.00 49.06 178 THR A N 1
ATOM 1391 C CA . THR A 1 178 ? 33.993 14.684 -24.270 1.00 49.06 178 THR A CA 1
ATOM 1392 C C . THR A 1 178 ? 33.617 14.624 -22.791 1.00 49.06 178 THR A C 1
ATOM 1394 O O . THR A 1 178 ? 32.896 15.501 -22.309 1.00 49.06 178 THR A O 1
ATOM 1397 N N . LEU A 1 179 ? 34.034 13.573 -22.081 1.00 47.38 179 LEU A N 1
ATOM 1398 C CA . LEU A 1 179 ? 33.965 13.565 -20.622 1.00 47.38 179 LEU A CA 1
ATOM 1399 C C . LEU A 1 179 ? 34.873 14.701 -20.110 1.00 47.38 179 LEU A C 1
ATOM 1401 O O . LEU A 1 179 ? 36.019 14.768 -20.549 1.00 47.38 179 LEU A O 1
ATOM 1405 N N . PRO A 1 180 ? 34.409 15.606 -19.231 1.00 44.44 180 PRO A N 1
ATOM 1406 C CA . PRO A 1 180 ? 35.326 16.448 -18.478 1.00 44.44 180 PRO A CA 1
ATOM 1407 C C . PRO A 1 180 ? 36.093 15.563 -17.486 1.00 44.44 180 PRO A C 1
ATOM 1409 O O . PRO A 1 180 ? 35.483 14.894 -16.651 1.00 44.44 180 PRO A O 1
ATOM 1412 N N . ASP A 1 181 ? 37.420 15.552 -17.596 1.00 44.53 181 ASP A N 1
ATOM 1413 C CA . ASP A 1 181 ? 38.332 14.883 -16.665 1.00 44.53 181 ASP A CA 1
ATOM 1414 C C . ASP A 1 181 ? 38.297 15.574 -15.291 1.00 44.53 181 ASP A C 1
ATOM 1416 O O . ASP A 1 181 ? 39.153 16.387 -14.953 1.00 44.53 181 ASP A O 1
ATOM 1420 N N . THR A 1 182 ? 37.309 15.261 -14.454 1.00 46.75 182 THR A N 1
ATOM 1421 C CA . THR A 1 182 ? 37.369 15.555 -13.012 1.00 46.75 182 THR A CA 1
ATOM 1422 C C . THR A 1 182 ? 37.978 14.368 -12.273 1.00 46.75 182 THR A C 1
ATOM 1424 O O . THR A 1 182 ? 37.283 13.693 -11.522 1.00 46.75 182 THR A O 1
ATOM 1427 N N . MET A 1 183 ? 39.256 14.086 -12.541 1.00 51.75 183 MET A N 1
ATOM 1428 C CA . MET A 1 183 ? 40.141 13.232 -11.725 1.00 51.75 183 MET A CA 1
ATOM 1429 C C . MET A 1 183 ? 41.613 13.688 -11.849 1.00 51.75 183 MET A C 1
ATOM 1431 O O . MET A 1 183 ? 42.529 12.871 -11.807 1.00 51.75 183 MET A O 1
ATOM 1435 N N . ALA A 1 184 ? 41.854 14.992 -12.025 1.00 46.22 184 ALA A N 1
ATOM 1436 C CA . ALA A 1 184 ? 43.184 15.579 -11.886 1.00 46.22 184 ALA A CA 1
ATOM 1437 C C . ALA A 1 184 ? 43.338 16.122 -10.457 1.00 46.22 184 ALA A C 1
ATOM 1439 O O . ALA A 1 184 ? 42.843 17.197 -10.136 1.00 46.22 184 ALA A O 1
ATOM 1440 N N . ASP A 1 185 ? 43.916 15.276 -9.608 1.00 45.19 185 ASP A N 1
ATOM 1441 C CA . ASP A 1 185 ? 44.881 15.610 -8.555 1.00 45.19 185 ASP A CA 1
ATOM 1442 C C . ASP A 1 185 ? 44.730 16.990 -7.879 1.00 45.19 185 ASP A C 1
ATOM 1444 O O . ASP A 1 185 ? 45.302 17.988 -8.306 1.00 45.19 185 ASP A O 1
ATOM 1448 N N . SER A 1 186 ? 43.950 17.036 -6.796 1.00 46.03 186 SER A N 1
ATOM 1449 C CA . SER A 1 186 ? 43.927 18.160 -5.853 1.00 46.03 186 SER A CA 1
ATOM 1450 C C . SER A 1 186 ? 44.905 17.866 -4.715 1.00 46.03 186 SER A C 1
ATOM 1452 O O . SER A 1 186 ? 44.494 17.582 -3.587 1.00 46.03 186 SER A O 1
ATOM 1454 N N . SER A 1 187 ? 46.192 17.928 -5.028 1.00 46.53 187 SER A N 1
ATOM 1455 C CA . SER A 1 187 ? 47.264 18.067 -4.049 1.00 46.53 187 SER A CA 1
ATOM 1456 C C . SER A 1 187 ? 48.013 19.352 -4.365 1.00 46.53 187 SER A C 1
ATOM 1458 O O . SER A 1 187 ? 48.909 19.353 -5.199 1.00 46.53 187 SER A O 1
ATOM 1460 N N . ASP A 1 188 ? 47.627 20.441 -3.706 1.00 42.19 188 ASP A N 1
ATOM 1461 C CA . ASP A 1 188 ? 48.586 21.495 -3.401 1.00 42.19 188 ASP A CA 1
ATOM 1462 C C . ASP A 1 188 ? 48.221 22.115 -2.053 1.00 42.19 188 ASP A C 1
ATOM 1464 O O . ASP A 1 188 ? 47.079 22.523 -1.818 1.00 42.19 188 ASP A O 1
ATOM 1468 N N . GLU A 1 189 ? 49.189 22.031 -1.150 1.00 40.72 189 GLU A N 1
ATOM 1469 C CA . GLU A 1 189 ? 49.154 22.474 0.235 1.00 40.72 189 GLU A CA 1
ATOM 1470 C C . GLU A 1 189 ? 49.450 23.984 0.298 1.00 40.72 189 GLU A C 1
ATOM 1472 O O . GLU A 1 189 ? 50.297 24.485 -0.433 1.00 40.72 189 GLU A O 1
ATOM 1477 N N . ASP A 1 190 ? 48.708 24.672 1.165 1.00 42.66 190 ASP A N 1
ATOM 1478 C CA . ASP A 1 190 ? 49.034 25.866 1.959 1.00 42.66 190 ASP A CA 1
ATOM 1479 C C . ASP A 1 190 ? 50.136 26.845 1.489 1.00 42.66 190 ASP A C 1
ATOM 1481 O O . ASP A 1 190 ? 51.321 26.522 1.479 1.00 42.66 190 ASP A O 1
ATOM 1485 N N . ASP A 1 191 ? 49.764 28.126 1.342 1.00 37.22 191 ASP A N 1
ATOM 1486 C CA . ASP A 1 191 ? 50.586 29.216 1.891 1.00 37.22 191 ASP A CA 1
ATOM 1487 C C . ASP A 1 191 ? 49.705 30.399 2.348 1.00 37.22 191 ASP A C 1
ATOM 1489 O O . ASP A 1 191 ? 48.905 30.950 1.585 1.00 37.22 191 ASP A O 1
ATOM 1493 N N . GLU A 1 192 ? 49.829 30.753 3.628 1.00 45.38 192 GLU A N 1
ATOM 1494 C CA . GLU A 1 192 ? 49.219 31.924 4.266 1.00 45.38 192 GLU A CA 1
ATOM 1495 C C . GLU A 1 192 ? 50.049 33.183 3.971 1.00 45.38 192 GLU A C 1
ATOM 1497 O O . GLU A 1 192 ? 51.272 33.137 4.068 1.00 45.38 192 GLU A O 1
ATOM 1502 N N . SER A 1 193 ? 49.407 34.339 3.745 1.00 36.09 193 SER A N 1
ATOM 1503 C CA . SER A 1 193 ? 49.813 35.631 4.344 1.00 36.09 193 SER A CA 1
ATOM 1504 C C . SER A 1 193 ? 48.844 36.774 4.009 1.00 36.09 193 SER A C 1
ATOM 1506 O O . SER A 1 193 ? 48.452 36.964 2.858 1.00 36.09 193 SER A O 1
ATOM 1508 N N . ASP A 1 194 ? 48.510 37.526 5.062 1.00 37.34 194 ASP A N 1
ATOM 1509 C CA . ASP A 1 194 ? 47.872 38.851 5.123 1.00 37.34 194 ASP A CA 1
ATOM 1510 C C . ASP A 1 194 ? 48.429 39.868 4.103 1.00 37.34 194 ASP A C 1
ATOM 1512 O O . ASP A 1 194 ? 49.631 39.895 3.841 1.00 37.34 194 ASP A O 1
ATOM 1516 N N . ASP A 1 195 ? 47.600 40.778 3.577 1.00 35.66 195 ASP A N 1
ATOM 1517 C CA . ASP A 1 195 ? 47.357 42.109 4.180 1.00 35.66 195 ASP A CA 1
ATOM 1518 C C . ASP A 1 195 ? 46.624 43.068 3.200 1.00 35.66 195 ASP A C 1
ATOM 1520 O O . ASP A 1 195 ? 46.624 42.892 1.979 1.00 35.66 195 ASP A O 1
ATOM 1524 N N . ASP A 1 196 ? 45.979 44.066 3.796 1.00 38.69 196 ASP A N 1
ATOM 1525 C CA . ASP A 1 196 ? 45.055 45.109 3.327 1.00 38.69 196 ASP A CA 1
ATOM 1526 C C . ASP A 1 196 ? 45.243 45.780 1.937 1.00 38.69 196 ASP A C 1
ATOM 1528 O O . ASP A 1 196 ? 46.343 46.107 1.507 1.00 38.69 196 ASP A O 1
ATOM 1532 N N . GLU A 1 197 ? 44.123 46.153 1.286 1.00 38.91 197 GLU A N 1
ATOM 1533 C CA . GLU A 1 197 ? 43.719 47.568 1.085 1.00 38.91 197 GLU A CA 1
ATOM 1534 C C . GLU A 1 197 ? 42.520 47.741 0.121 1.00 38.91 197 GLU A C 1
ATOM 1536 O O . GLU A 1 197 ? 42.458 47.229 -0.997 1.00 38.91 197 GLU A O 1
ATOM 1541 N N . MET A 1 198 ? 41.560 48.559 0.559 1.00 48.28 198 MET A N 1
ATOM 1542 C CA . MET A 1 198 ? 40.386 49.019 -0.188 1.00 48.28 198 MET A CA 1
ATOM 1543 C C . MET A 1 198 ? 40.748 49.911 -1.386 1.00 48.28 198 MET A C 1
ATOM 1545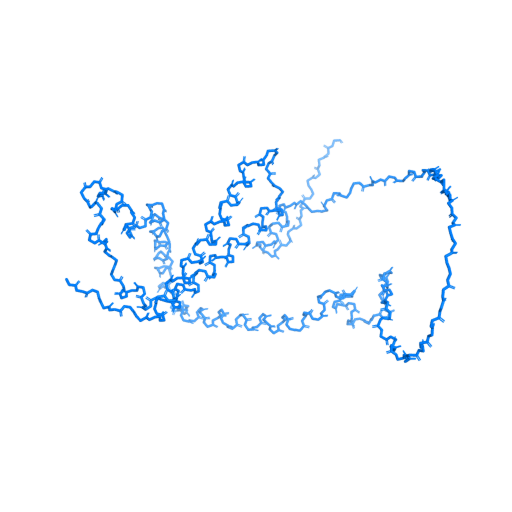 O O . MET A 1 198 ? 41.489 50.880 -1.219 1.00 48.28 198 MET A O 1
ATOM 1549 N N . LYS A 1 199 ? 40.075 49.727 -2.533 1.00 37.22 199 LYS A N 1
ATOM 1550 C CA . LYS A 1 199 ? 39.721 50.843 -3.433 1.00 37.22 199 LYS A CA 1
ATOM 1551 C C . LYS A 1 199 ? 38.499 50.546 -4.308 1.00 37.22 199 LYS A C 1
ATOM 1553 O O . LYS A 1 199 ? 38.484 49.642 -5.134 1.00 37.22 199 LYS A O 1
ATOM 1558 N N . ASP A 1 200 ? 37.492 51.372 -4.058 1.00 35.12 200 ASP A N 1
ATOM 1559 C CA . ASP A 1 200 ? 36.300 51.679 -4.842 1.00 35.12 200 ASP A CA 1
ATOM 1560 C C . ASP A 1 200 ? 36.653 52.065 -6.289 1.00 35.12 200 ASP A C 1
ATOM 1562 O O . ASP A 1 200 ? 37.512 52.923 -6.494 1.00 35.12 200 ASP A O 1
ATOM 1566 N N . ASP A 1 201 ? 35.969 51.480 -7.281 1.00 38.62 201 ASP A N 1
ATOM 1567 C CA . ASP A 1 201 ? 35.619 52.254 -8.472 1.00 38.62 201 ASP A CA 1
ATOM 1568 C C . ASP A 1 201 ? 34.345 51.743 -9.164 1.00 38.62 201 ASP A C 1
ATOM 1570 O O . ASP A 1 201 ? 34.189 50.586 -9.569 1.00 38.62 201 ASP A O 1
ATOM 1574 N N . SER A 1 202 ? 33.416 52.678 -9.304 1.00 34.84 202 SER A N 1
ATOM 1575 C CA . SER A 1 202 ? 32.099 52.537 -9.901 1.00 34.84 202 SER A CA 1
ATOM 1576 C C . SER A 1 202 ? 32.149 52.818 -11.406 1.00 34.84 202 SER A C 1
ATOM 1578 O O . SER A 1 202 ? 32.478 53.936 -11.788 1.00 34.84 202 SER A O 1
ATOM 1580 N N . ARG A 1 203 ? 31.678 51.896 -12.270 1.00 36.69 203 ARG A N 1
ATOM 1581 C CA . ARG A 1 203 ? 30.671 52.178 -13.334 1.00 36.69 203 ARG A CA 1
ATOM 1582 C C . ARG A 1 203 ? 30.406 51.012 -14.309 1.00 36.69 203 ARG A C 1
ATOM 1584 O O . ARG A 1 203 ? 31.288 50.203 -14.578 1.00 36.69 203 ARG A O 1
ATOM 1591 N N . PRO A 1 204 ? 29.195 50.968 -14.910 1.00 37.72 204 PRO A N 1
ATOM 1592 C CA . PRO A 1 204 ? 28.682 49.835 -15.671 1.00 37.72 204 PRO A CA 1
ATOM 1593 C C . PRO A 1 204 ? 28.976 49.949 -17.176 1.00 37.72 204 PRO A C 1
ATOM 1595 O O . PRO A 1 204 ? 28.880 51.030 -17.761 1.00 37.72 204 PRO A O 1
ATOM 1598 N N . LYS A 1 205 ? 29.233 48.816 -17.842 1.00 35.19 205 LYS A N 1
ATOM 1599 C CA . LYS A 1 205 ? 29.235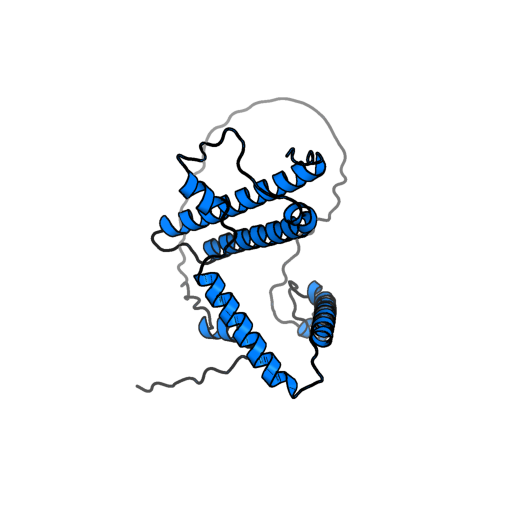 48.720 -19.312 1.00 35.19 205 LYS A CA 1
ATOM 1600 C C . LYS A 1 205 ? 27.983 48.001 -19.816 1.00 35.19 205 LYS A C 1
ATOM 1602 O O . LYS A 1 205 ? 27.892 46.783 -19.832 1.00 35.19 205 LYS A O 1
ATOM 1607 N N . THR A 1 206 ? 27.014 48.833 -20.186 1.00 30.03 206 THR A N 1
ATOM 1608 C CA . THR A 1 206 ? 26.247 48.805 -21.443 1.00 30.03 206 THR A CA 1
ATOM 1609 C C . THR A 1 206 ? 25.937 47.448 -22.083 1.00 30.03 206 THR A C 1
ATOM 1611 O O . THR A 1 206 ? 26.762 46.830 -22.754 1.00 30.03 206 THR A O 1
ATOM 1614 N N . VAL A 1 207 ? 24.653 47.109 -22.004 1.00 33.16 207 VAL A N 1
ATOM 1615 C CA . VAL A 1 207 ? 23.931 46.172 -22.865 1.00 33.16 207 VAL A CA 1
ATOM 1616 C C . VAL A 1 207 ? 24.012 46.648 -24.321 1.00 33.16 207 VAL A C 1
ATOM 1618 O O . VAL A 1 207 ? 23.604 47.768 -24.622 1.00 33.16 207 VAL A O 1
ATOM 1621 N N . SER A 1 208 ? 24.496 45.797 -25.227 1.00 31.98 208 SER A N 1
ATOM 1622 C CA . SER A 1 208 ? 24.299 45.955 -26.674 1.00 31.98 208 SER A CA 1
ATOM 1623 C C . SER A 1 208 ? 23.532 44.749 -27.199 1.00 31.98 208 SER A C 1
ATOM 1625 O O . SER A 1 208 ? 23.925 43.600 -27.017 1.00 31.98 208 SER A O 1
ATOM 1627 N N . LYS A 1 209 ? 22.382 45.053 -27.789 1.00 29.42 209 LYS A N 1
ATOM 1628 C CA . LYS A 1 209 ? 21.346 44.149 -28.275 1.00 29.42 209 LYS A CA 1
ATOM 1629 C C . LYS A 1 209 ? 21.577 43.821 -29.755 1.00 29.42 209 LYS A C 1
ATOM 1631 O O . LYS A 1 209 ? 21.895 44.710 -30.532 1.00 29.42 209 LYS A O 1
ATOM 1636 N N . ALA A 1 210 ? 21.250 42.575 -30.098 1.00 26.53 210 ALA A N 1
ATOM 1637 C CA . ALA A 1 210 ? 20.803 42.058 -31.396 1.00 26.53 210 ALA A CA 1
ATOM 1638 C C . ALA A 1 210 ? 21.788 41.973 -32.578 1.00 26.53 210 ALA A C 1
ATOM 1640 O O . ALA A 1 210 ? 22.094 42.953 -33.245 1.00 26.53 210 ALA A O 1
ATOM 1641 N N . ALA A 1 211 ? 22.035 40.726 -32.986 1.00 26.83 211 ALA A N 1
ATOM 1642 C CA . ALA A 1 211 ? 21.868 40.319 -34.376 1.00 26.83 211 ALA A CA 1
ATOM 1643 C C . ALA A 1 211 ? 20.959 39.079 -34.401 1.00 26.83 211 ALA A C 1
ATOM 1645 O O . ALA A 1 211 ? 21.321 38.006 -33.924 1.00 26.83 211 ALA A O 1
ATOM 1646 N N . ALA A 1 212 ? 19.735 39.268 -34.891 1.00 30.06 212 ALA A N 1
ATOM 1647 C CA . ALA A 1 212 ? 18.772 38.210 -35.137 1.00 30.06 212 ALA A CA 1
ATOM 1648 C C . ALA A 1 212 ? 19.155 37.468 -36.424 1.00 30.06 212 ALA A C 1
ATOM 1650 O O . ALA A 1 212 ? 19.310 38.095 -37.470 1.00 30.06 212 ALA A O 1
ATOM 1651 N N . SER A 1 213 ? 19.249 36.140 -36.363 1.00 32.12 213 SER A N 1
ATOM 1652 C CA . SER A 1 213 ? 19.137 35.287 -37.546 1.00 32.12 213 SER A CA 1
ATOM 1653 C C . SER A 1 213 ? 18.078 34.219 -37.290 1.00 32.12 213 SER A C 1
ATOM 1655 O O . SER A 1 213 ? 18.236 33.275 -36.522 1.00 32.12 213 SER A O 1
ATOM 1657 N N . THR A 1 214 ? 16.935 34.455 -37.920 1.00 32.09 214 THR A N 1
ATOM 1658 C CA . THR A 1 214 ? 15.809 33.545 -38.078 1.00 32.09 214 THR A CA 1
ATOM 1659 C C . THR A 1 214 ? 16.258 32.299 -38.837 1.00 32.09 214 THR A C 1
ATOM 1661 O O . THR A 1 214 ? 16.607 32.399 -40.009 1.00 32.09 214 THR A O 1
ATOM 1664 N N . THR A 1 215 ? 16.182 31.124 -38.209 1.00 30.17 215 THR A N 1
ATOM 1665 C CA . THR A 1 215 ? 16.078 29.842 -38.923 1.00 30.17 215 THR A CA 1
ATOM 1666 C C . THR A 1 215 ? 14.943 29.033 -38.298 1.00 30.17 215 THR A C 1
ATOM 1668 O O . THR A 1 215 ? 14.907 28.817 -37.091 1.00 30.17 215 THR A O 1
ATOM 1671 N N . LYS A 1 216 ? 13.973 28.688 -39.151 1.00 29.97 216 LYS A N 1
ATOM 1672 C CA . LYS A 1 216 ? 12.732 27.936 -38.913 1.00 29.97 216 LYS A CA 1
ATOM 1673 C C . LYS A 1 216 ? 12.843 26.862 -37.820 1.00 29.97 216 LYS A C 1
ATOM 1675 O O . LYS A 1 216 ? 13.570 25.889 -37.983 1.00 29.97 216 LYS A O 1
ATOM 1680 N N . GLN A 1 217 ? 12.018 26.986 -36.779 1.00 34.09 217 GLN A N 1
ATOM 1681 C CA . GLN A 1 217 ? 11.591 25.845 -35.971 1.00 34.09 217 GLN A CA 1
ATOM 1682 C C . GLN A 1 217 ? 10.676 24.971 -36.830 1.00 34.09 217 GLN A C 1
ATOM 1684 O O . GLN A 1 217 ? 9.505 25.284 -37.043 1.00 34.09 217 GLN A O 1
ATOM 1689 N N . GLU A 1 218 ? 11.237 23.892 -37.357 1.00 32.72 218 GLU A N 1
ATOM 1690 C CA . GLU A 1 218 ? 10.468 22.794 -37.918 1.00 32.72 218 GLU A CA 1
ATOM 1691 C C . GLU A 1 218 ? 9.813 22.043 -36.756 1.00 32.72 218 GLU A C 1
ATOM 1693 O O . GLU A 1 218 ? 10.472 21.582 -35.823 1.00 32.72 218 GLU A O 1
ATOM 1698 N N . SER A 1 219 ? 8.484 22.029 -36.757 1.00 38.72 219 SER A N 1
ATOM 1699 C CA . SER A 1 219 ? 7.652 21.409 -35.735 1.00 38.72 219 SER A CA 1
ATOM 1700 C C . SER A 1 219 ? 7.968 19.917 -35.622 1.00 38.72 219 SER A C 1
ATOM 1702 O O . SER A 1 219 ? 7.570 19.133 -36.483 1.00 38.72 219 SER A O 1
ATOM 1704 N N . LEU A 1 220 ? 8.647 19.525 -34.544 1.00 43.50 220 LEU A N 1
ATOM 1705 C CA . LEU A 1 220 ? 8.797 18.134 -34.123 1.00 43.50 220 LEU A CA 1
ATOM 1706 C C . LEU A 1 220 ? 7.423 17.602 -33.704 1.00 43.50 220 LEU A C 1
ATOM 1708 O O . LEU A 1 220 ? 7.041 17.662 -32.536 1.00 43.50 220 LEU A O 1
ATOM 1712 N N . GLN A 1 221 ? 6.654 17.102 -34.668 1.00 54.03 221 GLN A N 1
ATOM 1713 C CA . GLN A 1 221 ? 5.574 16.186 -34.338 1.00 54.03 221 GLN A CA 1
ATOM 1714 C C . GLN A 1 221 ? 6.199 14.894 -33.798 1.00 54.03 221 GLN A C 1
ATOM 1716 O O . GLN A 1 221 ? 7.173 14.408 -34.382 1.00 54.03 221 GLN A O 1
ATOM 1721 N N . PRO A 1 222 ? 5.678 14.317 -32.702 1.00 55.59 222 PRO A N 1
ATOM 1722 C CA . PRO A 1 222 ? 6.092 12.984 -32.300 1.00 55.59 222 PRO A CA 1
ATOM 1723 C C . PRO A 1 222 ? 5.763 12.028 -33.453 1.00 55.59 222 PRO A C 1
ATOM 1725 O O . PRO A 1 222 ? 4.608 11.914 -33.859 1.00 55.59 222 PRO A O 1
ATOM 1728 N N . SER A 1 223 ? 6.783 11.362 -34.001 1.00 61.38 223 SER A N 1
ATOM 1729 C CA . SER A 1 223 ? 6.712 10.512 -35.203 1.00 61.38 223 SER A CA 1
ATOM 1730 C C . SER A 1 223 ? 5.855 9.250 -35.043 1.00 61.38 223 SER A C 1
ATOM 1732 O O . SER A 1 223 ? 5.843 8.386 -35.918 1.00 61.38 223 SER A O 1
ATOM 1734 N N . LEU A 1 224 ? 5.121 9.129 -33.937 1.00 64.50 224 LEU A N 1
ATOM 1735 C CA . LEU A 1 224 ? 4.265 8.000 -33.630 1.00 64.50 224 LEU A CA 1
ATOM 1736 C C . LEU A 1 224 ? 2.987 8.512 -32.953 1.00 64.50 224 LEU A C 1
ATOM 1738 O O . LEU A 1 224 ? 3.072 9.205 -31.935 1.00 64.50 224 LEU A O 1
ATOM 1742 N N . PRO A 1 225 ? 1.793 8.170 -33.471 1.00 80.19 225 PRO A N 1
ATOM 1743 C CA . PRO A 1 225 ? 0.556 8.484 -32.776 1.00 80.19 225 PRO A CA 1
ATOM 1744 C C . PRO A 1 225 ? 0.564 7.796 -31.405 1.00 80.19 225 PRO A C 1
ATOM 1746 O O . PRO A 1 225 ? 0.892 6.615 -31.305 1.00 80.19 225 PRO A O 1
ATOM 1749 N N . ILE A 1 226 ? 0.157 8.514 -30.355 1.00 74.62 226 ILE A N 1
ATOM 1750 C CA . ILE A 1 226 ? 0.117 8.036 -28.955 1.00 74.62 226 ILE A CA 1
ATOM 1751 C C . ILE A 1 226 ? -0.567 6.664 -28.827 1.00 74.62 226 ILE A C 1
ATOM 1753 O O . ILE A 1 226 ? -0.138 5.811 -28.054 1.00 74.62 226 ILE A O 1
ATOM 1757 N N . ASN A 1 227 ? -1.579 6.399 -29.655 1.00 73.81 227 ASN A N 1
ATOM 1758 C CA . ASN A 1 227 ? -2.274 5.113 -29.695 1.00 73.81 227 ASN A CA 1
ATOM 1759 C C . ASN A 1 227 ? -1.362 3.933 -30.080 1.00 73.81 227 ASN A C 1
ATOM 1761 O O . ASN A 1 227 ? -1.575 2.820 -29.603 1.00 73.81 227 ASN A O 1
ATOM 1765 N N . ALA A 1 228 ? -0.348 4.155 -30.920 1.00 71.88 228 ALA A N 1
ATOM 1766 C CA . ALA A 1 228 ? 0.641 3.142 -31.279 1.00 71.88 228 ALA A CA 1
ATOM 1767 C C . ALA A 1 228 ? 1.646 2.902 -30.141 1.00 71.88 228 ALA A C 1
ATOM 1769 O O . ALA A 1 228 ? 1.982 1.753 -29.868 1.00 71.88 228 ALA A O 1
ATOM 1770 N N . GLN A 1 229 ? 2.053 3.955 -29.421 1.00 71.94 229 GLN A N 1
ATOM 1771 C CA . GLN A 1 229 ? 2.888 3.824 -28.219 1.00 71.94 229 GLN A CA 1
ATOM 1772 C C . GLN A 1 229 ? 2.172 3.052 -27.107 1.00 71.94 229 GLN A C 1
ATOM 1774 O O . GLN A 1 229 ? 2.741 2.118 -26.546 1.00 71.94 229 GLN A O 1
ATOM 1779 N N . LEU A 1 230 ? 0.910 3.388 -26.827 1.00 72.38 230 LEU A N 1
ATOM 1780 C CA . LEU A 1 230 ? 0.128 2.716 -25.787 1.00 72.38 230 LEU A CA 1
ATOM 1781 C C . LEU A 1 230 ? -0.144 1.247 -26.135 1.00 72.38 230 LEU A C 1
ATOM 1783 O O . LEU A 1 230 ? -0.023 0.377 -25.276 1.00 72.38 230 LEU A O 1
ATOM 1787 N N . ARG A 1 231 ? -0.442 0.938 -27.402 1.00 70.38 231 ARG A N 1
ATOM 1788 C CA . ARG A 1 231 ? -0.615 -0.458 -27.835 1.00 70.38 231 ARG A CA 1
ATOM 1789 C C . ARG A 1 231 ? 0.688 -1.247 -27.804 1.00 70.38 231 ARG A C 1
ATOM 1791 O O . ARG A 1 231 ? 0.648 -2.411 -27.418 1.00 70.38 231 ARG A O 1
ATOM 1798 N N . TYR A 1 232 ? 1.823 -0.643 -28.148 1.00 77.62 232 TYR A N 1
ATOM 1799 C CA . TYR A 1 232 ? 3.124 -1.302 -28.029 1.00 77.62 232 TYR A CA 1
ATOM 1800 C C . TYR A 1 232 ? 3.462 -1.627 -26.569 1.00 77.62 232 TYR A C 1
ATOM 1802 O O . TYR A 1 232 ? 3.856 -2.750 -26.273 1.00 77.62 232 TYR A O 1
ATOM 1810 N N . MET A 1 233 ? 3.220 -0.693 -25.644 1.00 71.25 233 MET A N 1
ATOM 1811 C CA . MET A 1 233 ? 3.445 -0.924 -24.212 1.00 71.25 233 MET A CA 1
ATOM 1812 C C . MET A 1 233 ? 2.571 -2.045 -23.636 1.00 71.25 233 MET A C 1
ATOM 1814 O O . MET A 1 233 ? 3.005 -2.739 -22.724 1.00 71.25 233 MET A O 1
ATOM 1818 N N . VAL A 1 234 ? 1.360 -2.235 -24.166 1.00 78.50 234 VAL A N 1
ATOM 1819 C CA . VAL A 1 234 ? 0.413 -3.246 -23.665 1.00 78.50 234 VAL A CA 1
ATOM 1820 C C . VAL A 1 234 ? 0.566 -4.604 -24.359 1.00 78.50 234 VAL A C 1
ATOM 1822 O O . VAL A 1 234 ? 0.343 -5.631 -23.730 1.00 78.50 234 VAL A O 1
ATOM 1825 N N . SER A 1 235 ? 0.929 -4.637 -25.644 1.00 76.00 235 SER A N 1
ATOM 1826 C CA . SER A 1 235 ? 0.917 -5.872 -26.450 1.00 76.00 235 SER A CA 1
ATOM 1827 C C . SER A 1 235 ? 2.287 -6.332 -26.949 1.00 76.00 235 SER A C 1
ATOM 1829 O O . SER A 1 235 ? 2.383 -7.408 -27.531 1.00 76.00 235 SER A O 1
ATOM 1831 N N . GLY A 1 236 ? 3.345 -5.533 -26.767 1.00 60.50 236 GLY A N 1
ATOM 1832 C CA . GLY A 1 236 ? 4.708 -5.857 -27.206 1.00 60.50 236 GLY A CA 1
ATOM 1833 C C . GLY A 1 236 ? 4.897 -5.981 -28.725 1.00 60.50 236 GLY A C 1
ATOM 1834 O O . GLY A 1 236 ? 6.002 -6.265 -29.178 1.00 60.50 236 GLY A O 1
ATOM 1835 N N . MET A 1 237 ? 3.851 -5.763 -29.532 1.00 55.28 237 MET A N 1
ATOM 1836 C CA . MET A 1 237 ? 3.882 -5.937 -30.984 1.00 55.28 237 MET A CA 1
ATOM 1837 C C . MET A 1 237 ? 3.696 -4.607 -31.713 1.00 55.28 237 MET A C 1
ATOM 1839 O O . MET A 1 237 ? 2.707 -3.897 -31.526 1.00 55.28 237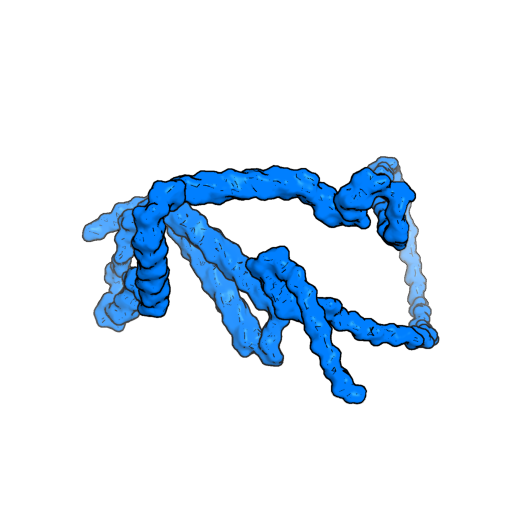 MET A O 1
ATOM 1843 N N . PHE A 1 238 ? 4.643 -4.288 -32.596 1.00 49.44 238 PHE A N 1
ATOM 1844 C CA . PHE A 1 238 ? 4.530 -3.187 -33.547 1.00 49.44 238 PHE A CA 1
ATOM 1845 C C . PHE A 1 238 ? 3.884 -3.713 -34.834 1.00 49.44 238 PHE A C 1
ATOM 1847 O O . PHE A 1 238 ? 4.517 -4.437 -35.599 1.00 49.44 238 PHE A O 1
ATOM 1854 N N . LEU A 1 239 ? 2.612 -3.386 -35.071 1.00 47.25 239 LEU A N 1
ATOM 1855 C CA . LEU A 1 239 ? 1.979 -3.657 -36.363 1.00 47.25 239 LEU A CA 1
ATOM 1856 C C . LEU A 1 239 ? 2.222 -2.472 -37.308 1.00 47.25 239 LEU A C 1
ATOM 1858 O O . LEU A 1 239 ? 2.017 -1.328 -36.893 1.00 47.25 239 LEU A O 1
ATOM 1862 N N . PRO A 1 240 ? 2.623 -2.711 -38.571 1.00 45.34 240 PRO A N 1
ATOM 1863 C CA . PRO A 1 240 ? 2.817 -1.634 -39.528 1.00 45.34 240 PRO A CA 1
ATOM 1864 C C . PRO A 1 240 ? 1.471 -0.967 -39.828 1.00 45.34 240 PRO A C 1
ATOM 1866 O O . PRO A 1 240 ? 0.499 -1.619 -40.212 1.00 45.34 240 PRO A O 1
ATOM 1869 N N . THR A 1 241 ? 1.405 0.350 -39.645 1.00 51.84 241 THR A N 1
ATOM 1870 C CA . THR A 1 241 ? 0.250 1.156 -40.044 1.00 51.84 241 THR A CA 1
ATOM 1871 C C . THR A 1 241 ? 0.093 1.079 -41.560 1.00 51.84 241 THR A C 1
ATOM 1873 O O . THR A 1 241 ? 0.919 1.617 -42.297 1.00 51.84 241 THR A O 1
ATOM 1876 N N . VAL A 1 242 ? -0.964 0.415 -42.035 1.00 44.88 242 VAL A N 1
ATOM 1877 C CA . VAL A 1 242 ? -1.391 0.484 -43.436 1.00 44.88 242 VAL A CA 1
ATOM 1878 C C . VAL A 1 242 ? -1.673 1.949 -43.758 1.00 44.88 242 VAL A C 1
ATOM 1880 O O . VAL A 1 242 ? -2.597 2.549 -43.206 1.00 44.88 242 VAL A O 1
ATOM 1883 N N . ALA A 1 243 ? -0.847 2.528 -44.628 1.00 40.34 243 ALA A N 1
ATOM 1884 C CA . ALA A 1 243 ? -1.072 3.847 -45.190 1.00 40.34 243 ALA A CA 1
ATOM 1885 C C . ALA A 1 243 ? -2.377 3.808 -45.996 1.00 40.34 243 ALA A C 1
ATOM 1887 O O . ALA A 1 243 ? -2.444 3.214 -47.072 1.00 40.34 243 ALA A O 1
ATOM 1888 N N . THR A 1 244 ? -3.432 4.422 -45.468 1.00 39.78 244 THR A N 1
ATOM 1889 C CA . THR A 1 244 ? -4.623 4.721 -46.258 1.00 39.78 244 THR A CA 1
ATOM 1890 C C . THR A 1 244 ? -4.284 5.905 -47.156 1.00 39.78 244 THR A C 1
ATOM 1892 O O . THR A 1 244 ? -4.294 7.061 -46.744 1.00 39.78 244 THR A O 1
ATOM 1895 N N . GLY A 1 245 ? -3.909 5.599 -48.398 1.00 40.00 245 GLY A N 1
ATOM 1896 C CA . GLY A 1 245 ? -3.844 6.587 -49.464 1.00 40.00 245 GLY A CA 1
ATOM 1897 C C . GLY A 1 245 ? -5.239 7.156 -49.709 1.00 40.00 245 GLY A C 1
ATOM 1898 O O . GLY A 1 245 ? -6.152 6.424 -50.082 1.00 40.00 245 GLY A O 1
ATOM 1899 N N . SER A 1 246 ? -5.398 8.461 -49.503 1.00 34.03 246 SER A N 1
ATOM 1900 C CA . SER A 1 246 ? -6.547 9.212 -49.998 1.00 34.03 246 SER A CA 1
ATOM 1901 C C . SER A 1 246 ? -6.098 9.988 -51.229 1.00 34.03 246 SER A C 1
ATOM 1903 O O . SER A 1 246 ? -5.476 11.041 -51.109 1.00 34.03 246 SER A O 1
ATOM 1905 N N . SER A 1 247 ? -6.411 9.456 -52.412 1.00 39.38 247 SER A N 1
ATOM 1906 C CA . SER A 1 247 ? -6.407 10.227 -53.654 1.00 39.38 247 SER A CA 1
ATOM 1907 C C . SER A 1 247 ? -7.357 11.415 -53.534 1.00 39.38 247 SER A C 1
ATOM 1909 O O . SER A 1 247 ? -8.542 11.234 -53.246 1.00 39.38 247 SER A O 1
ATOM 1911 N N . ARG A 1 248 ? -6.845 12.605 -53.835 1.00 34.16 248 ARG A N 1
ATOM 1912 C CA . ARG A 1 248 ? -7.558 13.646 -54.574 1.00 34.16 248 ARG A CA 1
ATOM 1913 C C . ARG A 1 248 ? -6.559 14.565 -55.252 1.00 34.16 248 ARG A C 1
ATOM 1915 O O . ARG A 1 248 ? -5.552 14.898 -54.595 1.00 34.16 248 ARG A O 1
#

InterPro domains:
  IPR019364 Mediator complex, subunit Med8, fungi/metazoa [PF10232] (8-222)
  IPR019364 Mediator complex, subunit Med8, fungi/metazoa [PTHR13074] (13-237)